Protein AF-A0A2T0Q112-F1 (afdb_monomer)

Foldseek 3Di:
DDDDDDDDDDDDDDDDDDDDQDDDDPPDDPLSRLLSVLVVQQQDQDPVRRDRVLRVLLVVPPDPDDDDDDDDDDDDDDDDPSSVVSVVVSVVLSVLQSDAQDVVLLVLCVVVVNNVLLVVVVVVSPSLLRSLSVLLVLLLPVVQEWDDPVVSNVLSVCLSCQCSDPDVQSNLQSSQLSVVSSCCSPVLFAAPPFHKYAQFAQPDWTGRDPPDTDGLPPQGTFGMWHQTNVRAIETEHEHQDLLRLLVVVLVDVVNLVGQLVRCVVPVVRYAYAYEHQAQFLVCSQQDASDPVDNPRGNLVSCLVSQHWYHHNPDTATSLLSVLLNVLVVVVVVPDPDPPVDPSVVCCVQPRGVVSSCVPSVSVD

Sequence (364 aa):
MAAMDGPPGGDRPRRPESPPARPAPEGATPFERAMAELRAAAEQRDPHTGLTRLEQLERDLPESSDEIDSAAEGEDRPPGPGEEVAERRLDEWIRSAADPPPATALARAADLGLSERVARILDRGDPLLARAFADLDTVMHSGRIAGTPRRHDDIYREHLRKLTGADPNNALGAAAELRHAATLLGSGELAPNSRMAISATAREKLDLGHGIEVRAYPVAEADVIYAGNDGRIHLYEIKNTAQALANKIRKSTDQLRRMVQWRDADPDGRRVAVHIGTDQGWTGLLSLMKREDDRSYIVNELIEREIPLLLGSHQLDPERLERLKEAAVDLLSSRDDQSRNLRDWFSANLPDLDAARERLRPWS

pLDDT: mean 79.81, std 18.4, range [36.91, 98.62]

Nearest PDB structures (foldseek):
  6wxx-assembly2_C  TM=5.634E-01  e=6.408E-03  Treponema succinifaciens DSM 2489
  6xl1-assembly1_B  TM=4.853E-01  e=1.199E-02  Treponema succinifaciens DSM 2489

Radius of gyration: 24.97 Å; Cα contacts (8 Å, |Δi|>4): 496; chains: 1; bounding box: 58×73×75 Å

Organism: NCBI:txid1144618

Structure (mmCIF, N/CA/C/O backbone):
data_AF-A0A2T0Q112-F1
#
_entry.id   AF-A0A2T0Q112-F1
#
loop_
_atom_site.group_PDB
_atom_site.id
_atom_site.type_symbol
_atom_site.label_atom_id
_atom_site.label_alt_id
_atom_site.label_comp_id
_atom_site.label_asym_id
_atom_site.label_entity_id
_atom_site.label_seq_id
_atom_site.pdbx_PDB_ins_code
_atom_site.Cartn_x
_atom_site.Cartn_y
_atom_site.Cartn_z
_atom_site.occupancy
_atom_site.B_iso_or_equiv
_atom_site.auth_seq_id
_atom_site.auth_comp_id
_atom_site.auth_asym_id
_atom_site.auth_atom_id
_atom_site.pdbx_PDB_model_num
ATOM 1 N N . MET A 1 1 ? -30.517 -53.644 -51.997 1.00 48.66 1 MET A N 1
ATOM 2 C CA . MET A 1 1 ? -29.202 -54.214 -51.639 1.00 48.66 1 MET A CA 1
ATOM 3 C C . MET A 1 1 ? -28.127 -53.222 -52.045 1.00 48.66 1 MET A C 1
ATOM 5 O O . MET A 1 1 ? -27.917 -53.063 -53.236 1.00 48.66 1 MET A O 1
ATOM 9 N N . ALA A 1 2 ? -27.537 -52.530 -51.072 1.00 39.94 2 ALA A N 1
ATOM 10 C CA . ALA A 1 2 ? -26.191 -51.948 -51.097 1.00 39.94 2 ALA A CA 1
ATOM 11 C C . ALA A 1 2 ? -25.967 -51.339 -49.703 1.00 39.94 2 ALA A C 1
ATOM 13 O O . ALA A 1 2 ? -26.610 -50.354 -49.347 1.00 39.94 2 ALA A O 1
ATOM 14 N N . ALA A 1 3 ? -25.162 -52.018 -48.886 1.00 41.19 3 ALA A N 1
ATOM 15 C CA . ALA A 1 3 ? -24.713 -51.547 -47.582 1.00 41.19 3 ALA A CA 1
ATOM 16 C C . ALA A 1 3 ? -23.595 -50.515 -47.789 1.00 41.19 3 ALA A C 1
ATOM 18 O O . ALA A 1 3 ? -22.768 -50.696 -48.680 1.00 41.19 3 ALA A O 1
ATOM 19 N N . MET A 1 4 ? -23.588 -49.442 -46.996 1.00 47.31 4 MET A N 1
ATOM 20 C CA . MET A 1 4 ? -22.477 -48.492 -46.941 1.00 47.31 4 MET A CA 1
ATOM 21 C C . MET A 1 4 ? -21.724 -48.690 -45.628 1.00 47.31 4 MET A C 1
ATOM 23 O O . MET A 1 4 ? -22.307 -48.572 -44.549 1.00 47.31 4 MET A O 1
ATOM 27 N N . ASP A 1 5 ? -20.447 -49.030 -45.777 1.00 47.09 5 ASP A N 1
ATOM 28 C CA . ASP A 1 5 ? -19.457 -49.248 -44.729 1.00 47.09 5 ASP A CA 1
ATOM 29 C C . ASP A 1 5 ? -19.152 -47.962 -43.948 1.00 47.09 5 ASP A C 1
ATOM 31 O O . ASP A 1 5 ? -18.957 -46.887 -44.520 1.00 47.09 5 ASP A O 1
ATOM 35 N N . GLY A 1 6 ? -19.096 -48.089 -42.620 1.00 46.72 6 GLY A N 1
ATOM 36 C CA . GLY A 1 6 ? -18.616 -47.050 -41.710 1.00 46.72 6 GLY A CA 1
ATOM 37 C C . GLY A 1 6 ? -17.083 -47.054 -41.589 1.00 46.72 6 GLY A C 1
ATOM 38 O O . GLY A 1 6 ? -16.456 -48.097 -41.781 1.00 46.72 6 GLY A O 1
ATOM 39 N N . PRO A 1 7 ? -16.457 -45.910 -41.259 1.00 53.69 7 PRO A N 1
ATOM 40 C CA . PRO A 1 7 ? -15.006 -45.807 -41.152 1.00 53.69 7 PRO A CA 1
ATOM 41 C C . PRO A 1 7 ? -14.465 -46.506 -39.887 1.00 53.69 7 PRO A C 1
ATOM 43 O O . PRO A 1 7 ? -15.162 -46.565 -38.869 1.00 53.69 7 PRO A O 1
ATOM 46 N N . PRO A 1 8 ? -13.218 -47.016 -39.923 1.00 55.97 8 PRO A N 1
ATOM 47 C CA . PRO A 1 8 ? -12.623 -47.759 -38.818 1.00 55.97 8 PRO A CA 1
ATOM 48 C C . PRO A 1 8 ? -12.244 -46.836 -37.652 1.00 55.97 8 PRO A C 1
ATOM 50 O O . PRO A 1 8 ? -11.729 -45.733 -37.840 1.00 55.97 8 PRO A O 1
ATOM 53 N N . GLY A 1 9 ? -12.502 -47.314 -36.432 1.00 44.03 9 GLY A N 1
ATOM 54 C CA . GLY A 1 9 ? -12.137 -46.649 -35.186 1.00 44.03 9 GLY A CA 1
ATOM 55 C C . GLY A 1 9 ? -10.622 -46.576 -35.005 1.00 44.03 9 GLY A C 1
ATOM 56 O O . GLY A 1 9 ? -9.938 -47.595 -35.041 1.00 44.03 9 GLY A O 1
ATOM 57 N N . GLY A 1 10 ? -10.112 -45.360 -34.807 1.00 46.56 10 GLY A N 1
ATOM 58 C CA . GLY A 1 10 ? -8.723 -45.116 -34.437 1.00 46.56 10 GLY A CA 1
ATOM 59 C C . GLY A 1 10 ? -8.475 -45.423 -32.960 1.00 46.56 10 GLY A C 1
ATOM 60 O O . GLY A 1 10 ? -9.196 -44.932 -32.086 1.00 46.56 10 GLY A O 1
ATOM 61 N N . ASP A 1 11 ? -7.438 -46.217 -32.702 1.00 48.97 11 ASP A N 1
ATOM 62 C CA . ASP A 1 11 ? -6.886 -46.480 -31.376 1.00 48.97 11 ASP A CA 1
ATOM 63 C C . ASP A 1 11 ? -6.489 -45.168 -30.683 1.00 48.97 11 ASP A C 1
ATOM 65 O O . ASP A 1 11 ? -5.667 -44.394 -31.179 1.00 48.97 11 ASP A O 1
ATOM 69 N N . ARG A 1 12 ? -7.068 -44.914 -29.504 1.00 47.72 12 ARG A N 1
ATOM 70 C CA . ARG A 1 12 ? -6.605 -43.843 -28.614 1.00 47.72 12 ARG A CA 1
ATOM 71 C C . ARG A 1 12 ? -5.327 -44.308 -27.904 1.00 47.72 12 ARG A C 1
ATOM 73 O O . ARG A 1 12 ? -5.349 -45.383 -27.302 1.00 47.72 12 ARG A O 1
ATOM 80 N N . PRO A 1 13 ? -4.242 -43.513 -27.895 1.00 50.00 13 PRO A N 1
ATOM 81 C CA . PRO A 1 13 ? -3.044 -43.850 -27.136 1.00 50.00 13 PRO A CA 1
ATOM 82 C C . PRO A 1 13 ? -3.365 -43.931 -25.637 1.00 50.00 13 PRO A C 1
ATOM 84 O O . PRO A 1 13 ? -4.024 -43.051 -25.074 1.00 50.00 13 PRO A O 1
ATOM 87 N N . ARG A 1 14 ? -2.913 -45.013 -24.990 1.00 48.12 14 ARG A N 1
ATOM 88 C CA . ARG A 1 14 ? -3.004 -45.193 -23.534 1.00 48.12 14 ARG A CA 1
ATOM 89 C C . ARG A 1 14 ? -2.181 -44.100 -22.846 1.00 48.12 14 ARG A C 1
ATOM 91 O O . ARG A 1 14 ? -1.019 -43.906 -23.191 1.00 48.12 14 ARG A O 1
ATOM 98 N N . ARG A 1 15 ? -2.784 -43.392 -21.882 1.00 44.19 15 ARG A N 1
ATOM 99 C CA . ARG A 1 15 ? -2.061 -42.456 -21.006 1.00 44.19 15 ARG A CA 1
ATOM 100 C C . ARG A 1 15 ? -0.959 -43.219 -20.253 1.00 44.19 15 ARG A C 1
ATOM 102 O O . ARG A 1 15 ? -1.265 -44.292 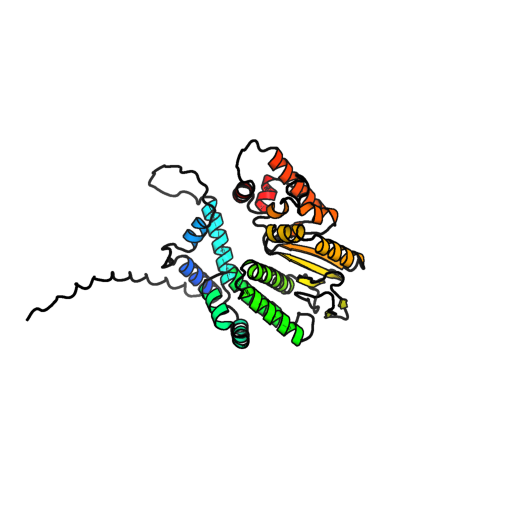-19.733 1.00 44.19 15 ARG A O 1
ATOM 109 N N . PRO A 1 16 ? 0.274 -42.693 -20.172 1.00 47.12 16 PRO A N 1
ATOM 110 C CA . PRO A 1 16 ? 1.288 -43.249 -19.285 1.00 47.12 16 PRO A CA 1
ATOM 111 C C . PRO A 1 16 ? 0.818 -43.119 -17.830 1.00 47.12 16 PRO A C 1
ATOM 113 O O . PRO A 1 16 ? 0.311 -42.072 -17.425 1.00 47.12 16 PRO A O 1
ATOM 116 N N . GLU A 1 17 ? 0.939 -44.204 -17.068 1.00 40.72 17 GLU A N 1
ATOM 117 C CA . GLU A 1 17 ? 0.690 -44.207 -15.627 1.00 40.72 17 GLU A CA 1
ATOM 118 C C . GLU A 1 17 ? 1.791 -43.396 -14.933 1.00 40.72 17 GLU A C 1
ATOM 120 O O . GLU A 1 17 ? 2.980 -43.632 -15.157 1.00 40.72 17 GLU A O 1
ATOM 125 N N . SER A 1 18 ? 1.401 -42.411 -14.121 1.00 45.62 18 SER A N 1
ATOM 126 C CA . SER A 1 18 ? 2.350 -41.613 -13.344 1.00 45.62 18 SER A CA 1
ATOM 127 C C . SER A 1 18 ? 3.071 -42.493 -12.314 1.00 45.62 18 SER A C 1
ATOM 129 O O . SER A 1 18 ? 2.419 -43.318 -11.666 1.00 45.62 18 SER A O 1
ATOM 131 N N . PRO A 1 19 ? 4.389 -42.323 -12.114 1.00 46.62 19 PRO A N 1
ATOM 132 C CA . PRO A 1 19 ? 5.116 -43.047 -11.080 1.00 46.62 19 PRO A CA 1
ATOM 133 C C . PRO A 1 19 ? 4.581 -42.689 -9.679 1.00 46.62 19 PRO A C 1
ATOM 135 O O . PRO A 1 19 ? 4.186 -41.543 -9.446 1.00 46.62 19 PRO A O 1
ATOM 138 N N . PRO A 1 20 ? 4.558 -43.645 -8.732 1.00 48.91 20 PRO A N 1
ATOM 139 C CA . PRO A 1 20 ? 4.089 -43.393 -7.375 1.00 48.91 20 PRO A CA 1
ATOM 140 C C . PRO A 1 20 ? 5.007 -42.392 -6.662 1.00 48.91 20 PRO A C 1
ATOM 142 O O . PRO A 1 20 ? 6.233 -42.511 -6.712 1.00 48.91 20 PRO A O 1
ATOM 145 N N . ALA A 1 21 ? 4.402 -41.417 -5.979 1.00 54.34 21 ALA A N 1
ATOM 146 C CA . ALA A 1 21 ? 5.124 -40.450 -5.160 1.00 54.34 21 ALA A CA 1
ATOM 147 C C . ALA A 1 21 ? 5.953 -41.169 -4.082 1.00 54.34 21 ALA A C 1
ATOM 149 O O . ALA A 1 21 ? 5.487 -42.129 -3.460 1.00 54.34 21 ALA A O 1
ATOM 150 N N . ARG A 1 22 ? 7.191 -40.709 -3.855 1.00 61.41 22 ARG A N 1
ATOM 151 C CA . ARG A 1 22 ? 8.031 -41.240 -2.775 1.00 61.41 22 ARG A CA 1
ATOM 152 C C . ARG A 1 22 ? 7.378 -40.919 -1.422 1.00 61.41 22 ARG A C 1
ATOM 154 O O . ARG A 1 22 ? 6.997 -39.769 -1.209 1.00 61.41 22 ARG A O 1
ATOM 161 N N . PRO A 1 23 ? 7.254 -41.892 -0.504 1.00 56.31 23 PRO A N 1
ATOM 162 C CA . PRO A 1 23 ? 6.716 -41.625 0.822 1.00 56.31 23 PRO A CA 1
ATOM 163 C C . PRO A 1 23 ? 7.653 -40.690 1.597 1.00 56.31 23 PRO A C 1
ATOM 165 O O . PRO A 1 23 ? 8.876 -40.833 1.540 1.00 56.31 23 PRO A O 1
ATOM 168 N N . ALA A 1 24 ? 7.066 -39.734 2.319 1.00 56.78 24 ALA A N 1
ATOM 169 C CA . ALA A 1 24 ? 7.801 -38.845 3.213 1.00 56.78 24 ALA A CA 1
ATOM 170 C C . ALA A 1 24 ? 8.510 -39.647 4.328 1.00 56.78 24 ALA A C 1
ATOM 172 O O . ALA A 1 24 ? 7.999 -40.694 4.741 1.00 56.78 24 ALA A O 1
ATOM 173 N N . PRO A 1 25 ? 9.664 -39.175 4.837 1.00 63.06 25 PRO A N 1
ATOM 174 C CA . PRO A 1 25 ? 10.387 -39.855 5.908 1.00 63.06 25 PRO A CA 1
ATOM 175 C C . PRO A 1 25 ? 9.532 -39.974 7.181 1.00 63.06 25 PRO A C 1
ATOM 177 O O . PRO A 1 25 ? 8.839 -39.032 7.579 1.00 63.06 25 PRO A O 1
ATOM 180 N N . GLU A 1 26 ? 9.585 -41.140 7.833 1.00 54.53 26 GLU A N 1
ATOM 181 C CA . GLU A 1 26 ? 8.910 -41.371 9.114 1.00 54.53 26 GLU A CA 1
ATOM 182 C C . GLU A 1 26 ? 9.418 -40.372 10.168 1.00 54.53 26 GLU A C 1
ATOM 184 O O . GLU A 1 26 ? 10.616 -40.280 10.424 1.00 54.53 26 GLU A O 1
ATOM 189 N N . GLY A 1 27 ? 8.498 -39.609 10.770 1.00 71.94 27 GLY A N 1
ATOM 190 C CA . GLY A 1 27 ? 8.806 -38.567 11.760 1.00 71.94 27 GLY A CA 1
ATOM 191 C C . GLY A 1 27 ? 8.614 -37.123 11.281 1.00 71.94 27 GLY A C 1
ATOM 192 O O . GLY A 1 27 ? 8.702 -36.216 12.104 1.00 71.94 27 GLY A O 1
ATOM 193 N N . ALA A 1 28 ? 8.288 -36.897 10.004 1.00 61.56 28 ALA A N 1
ATOM 194 C CA . ALA A 1 28 ? 8.015 -35.558 9.480 1.00 61.56 28 ALA A CA 1
ATOM 195 C C . ALA A 1 28 ? 6.782 -34.895 10.136 1.00 61.56 28 ALA A C 1
ATOM 197 O O . ALA A 1 28 ? 5.672 -35.457 10.192 1.00 61.56 28 ALA A O 1
ATOM 198 N N . THR A 1 29 ? 6.962 -33.654 10.586 1.00 66.38 29 THR A N 1
ATOM 199 C CA . THR A 1 29 ? 5.883 -32.770 11.044 1.00 66.38 29 THR A CA 1
ATOM 200 C C . THR A 1 29 ? 4.827 -32.581 9.941 1.00 66.38 29 THR A C 1
ATOM 202 O O . THR A 1 29 ? 5.114 -32.781 8.758 1.00 66.38 29 THR A O 1
ATOM 205 N N . PRO A 1 30 ? 3.577 -32.203 10.282 1.00 53.41 30 PRO A N 1
ATOM 206 C CA . PRO A 1 30 ? 2.557 -31.899 9.274 1.00 53.41 30 PRO A CA 1
ATOM 207 C C . PRO A 1 30 ? 3.017 -30.857 8.241 1.00 53.41 30 PRO A C 1
ATOM 209 O O . PRO A 1 30 ? 2.714 -30.996 7.061 1.00 53.41 30 PRO A O 1
ATOM 212 N N . PHE A 1 31 ? 3.809 -29.871 8.673 1.00 47.50 31 PHE A N 1
ATOM 213 C CA . PHE A 1 31 ? 4.408 -28.865 7.797 1.00 47.50 31 PHE A CA 1
ATOM 214 C C . PHE A 1 31 ? 5.447 -29.470 6.843 1.00 47.50 31 PHE A C 1
ATOM 216 O O . PHE A 1 31 ? 5.374 -29.248 5.642 1.00 47.50 31 PHE A O 1
ATOM 223 N N . GLU A 1 32 ? 6.375 -30.295 7.337 1.00 49.28 32 GLU A N 1
ATOM 224 C CA . GLU A 1 32 ? 7.378 -30.959 6.486 1.00 49.28 32 GLU A CA 1
ATOM 225 C C . GLU A 1 32 ? 6.741 -31.905 5.460 1.00 49.28 32 GLU A C 1
ATOM 227 O O . GLU A 1 32 ? 7.226 -32.005 4.334 1.00 49.28 32 GLU A O 1
ATOM 232 N N . ARG A 1 33 ? 5.623 -32.553 5.813 1.00 60.03 33 ARG A N 1
ATOM 233 C CA . ARG A 1 33 ? 4.832 -33.356 4.870 1.00 60.03 33 ARG A CA 1
ATOM 234 C C . ARG A 1 33 ? 4.171 -32.500 3.792 1.00 60.03 33 ARG A C 1
ATOM 236 O O . ARG A 1 33 ? 4.320 -32.822 2.620 1.00 60.03 33 ARG A O 1
ATOM 243 N N . ALA A 1 34 ? 3.537 -31.388 4.164 1.00 50.28 34 ALA A N 1
ATOM 244 C CA . ALA A 1 34 ? 2.950 -30.453 3.201 1.00 50.28 34 ALA A CA 1
ATOM 245 C C . ALA A 1 34 ? 4.011 -29.842 2.263 1.00 50.28 34 ALA A C 1
ATOM 247 O O . ALA A 1 34 ? 3.798 -29.747 1.058 1.00 50.28 34 ALA A O 1
ATOM 248 N N . MET A 1 35 ? 5.190 -29.499 2.792 1.00 50.59 35 MET A N 1
ATOM 249 C CA . MET A 1 35 ? 6.327 -29.011 2.002 1.00 50.59 35 MET A CA 1
ATOM 250 C C . MET A 1 35 ? 6.851 -30.073 1.027 1.00 50.59 35 MET A C 1
ATOM 252 O O . MET A 1 35 ? 7.155 -29.758 -0.122 1.00 50.59 35 MET A O 1
ATOM 256 N N . ALA A 1 36 ? 6.954 -31.333 1.462 1.00 60.25 36 ALA A N 1
ATOM 257 C CA . ALA A 1 36 ? 7.372 -32.440 0.604 1.00 60.25 36 ALA A CA 1
ATOM 258 C C . ALA A 1 36 ? 6.339 -32.739 -0.497 1.00 60.25 36 ALA A C 1
ATOM 260 O O . ALA A 1 36 ? 6.720 -32.977 -1.641 1.00 60.25 36 ALA A O 1
ATOM 261 N N . GLU A 1 37 ? 5.045 -32.670 -0.179 1.00 62.19 37 GLU A N 1
ATOM 262 C CA . GLU A 1 37 ? 3.955 -32.825 -1.149 1.00 62.19 37 GLU A CA 1
ATOM 263 C C . GLU A 1 37 ? 3.926 -31.678 -2.168 1.00 62.19 37 GLU A C 1
ATOM 265 O O . GLU A 1 37 ? 3.777 -31.933 -3.360 1.00 62.19 37 GLU A O 1
ATOM 270 N N . LEU A 1 38 ? 4.146 -30.430 -1.738 1.00 51.38 38 LEU A N 1
ATOM 271 C CA . LEU A 1 38 ? 4.247 -29.276 -2.637 1.00 51.38 38 LEU A CA 1
ATOM 272 C C . LEU A 1 38 ? 5.478 -29.342 -3.545 1.00 51.38 38 LEU A C 1
ATOM 274 O O . LEU A 1 38 ? 5.375 -28.995 -4.719 1.00 51.38 38 LEU A O 1
ATOM 278 N N . ARG A 1 39 ? 6.623 -29.825 -3.045 1.00 66.62 39 ARG A N 1
ATOM 279 C CA . ARG A 1 39 ? 7.810 -30.085 -3.882 1.00 66.62 39 ARG A CA 1
ATOM 280 C C . ARG A 1 39 ? 7.543 -31.185 -4.902 1.00 66.62 39 ARG A C 1
ATOM 282 O O . ARG A 1 39 ? 7.796 -30.987 -6.083 1.00 66.62 39 ARG A O 1
ATOM 289 N N . ALA A 1 40 ? 6.934 -32.289 -4.477 1.00 66.62 40 ALA A N 1
ATOM 290 C CA . ALA A 1 40 ? 6.536 -33.356 -5.389 1.00 66.62 40 ALA A CA 1
ATOM 291 C C . ALA A 1 40 ? 5.514 -32.873 -6.437 1.00 66.62 40 ALA A C 1
ATOM 293 O O . ALA A 1 40 ? 5.574 -33.291 -7.589 1.00 66.62 40 ALA A O 1
ATOM 294 N N . ALA A 1 41 ? 4.593 -31.977 -6.068 1.00 59.66 41 ALA A N 1
ATOM 295 C CA . ALA A 1 41 ? 3.655 -31.352 -6.999 1.00 59.66 41 ALA A CA 1
ATOM 296 C C . ALA A 1 41 ? 4.348 -30.372 -7.961 1.00 59.66 41 ALA A C 1
ATOM 298 O O . ALA A 1 41 ? 3.987 -30.319 -9.132 1.00 59.66 41 ALA A O 1
ATOM 299 N N . ALA A 1 42 ? 5.368 -29.640 -7.506 1.00 62.19 42 ALA A N 1
ATOM 300 C CA . ALA A 1 42 ? 6.184 -28.785 -8.365 1.00 62.19 42 ALA A CA 1
ATOM 301 C C . ALA A 1 42 ? 7.010 -29.592 -9.385 1.00 62.19 42 ALA A C 1
ATOM 303 O O . ALA A 1 42 ? 7.250 -29.117 -10.494 1.00 62.19 42 ALA A O 1
ATOM 304 N N . GLU A 1 43 ? 7.396 -30.821 -9.036 1.00 68.94 43 GLU A N 1
ATOM 305 C CA . GLU A 1 43 ? 8.069 -31.779 -9.923 1.00 68.94 43 GLU A CA 1
ATOM 306 C C . GLU A 1 43 ? 7.102 -32.522 -10.865 1.00 68.94 43 GLU A C 1
ATOM 308 O O . GLU A 1 43 ? 7.533 -33.097 -11.870 1.00 68.94 43 GLU A O 1
ATOM 313 N N . GLN A 1 44 ? 5.791 -32.516 -10.590 1.00 71.00 44 GLN A N 1
ATOM 314 C CA . GLN A 1 44 ? 4.806 -33.092 -11.505 1.00 71.00 44 GLN A CA 1
ATOM 315 C C . GLN A 1 44 ? 4.702 -32.244 -12.774 1.00 71.00 44 GLN A C 1
ATOM 317 O O . GLN A 1 44 ? 4.488 -31.033 -12.736 1.00 71.00 44 GLN A O 1
ATOM 322 N N . ARG A 1 45 ? 4.829 -32.908 -13.926 1.00 66.62 45 ARG A N 1
ATOM 323 C CA . ARG A 1 45 ? 4.655 -32.271 -15.233 1.00 66.62 45 ARG A CA 1
ATOM 324 C C . ARG A 1 45 ? 3.187 -31.936 -15.447 1.00 66.62 45 ARG A C 1
ATOM 326 O O . ARG A 1 45 ? 2.326 -32.816 -15.398 1.00 66.62 45 ARG A O 1
ATOM 333 N N . ASP A 1 46 ? 2.917 -30.668 -15.723 1.00 71.06 46 ASP A N 1
ATOM 334 C CA . ASP A 1 46 ? 1.584 -30.195 -16.060 1.00 71.06 46 ASP A CA 1
ATOM 335 C C . ASP A 1 46 ? 1.082 -30.914 -17.333 1.00 71.06 46 ASP A C 1
ATOM 337 O O . ASP A 1 46 ? 1.803 -30.991 -18.332 1.00 71.06 46 ASP A O 1
ATOM 341 N N . PRO A 1 47 ? -0.144 -31.464 -17.338 1.00 52.56 47 PRO A N 1
ATOM 342 C CA . PRO A 1 47 ? -0.634 -32.298 -18.436 1.00 52.56 47 PRO A CA 1
ATOM 343 C C . PRO A 1 47 ? -0.951 -31.513 -19.718 1.00 52.56 47 PRO A C 1
ATOM 345 O O . PRO A 1 47 ? -1.189 -32.129 -20.758 1.00 52.56 47 PRO A O 1
ATOM 348 N N . HIS A 1 48 ? -0.995 -30.181 -19.655 1.00 51.88 48 HIS A N 1
ATOM 349 C CA . HIS A 1 48 ? -1.278 -29.304 -20.788 1.00 51.88 48 HIS A CA 1
ATOM 350 C C . HIS A 1 48 ? -0.005 -28.725 -21.409 1.00 51.88 48 HIS A C 1
ATOM 352 O O . HIS A 1 48 ? 0.055 -28.566 -22.626 1.00 51.88 48 HIS A O 1
ATOM 358 N N . THR A 1 49 ? 1.007 -28.430 -20.595 1.00 64.44 49 THR A N 1
ATOM 359 C CA . THR A 1 49 ? 2.275 -27.838 -21.045 1.00 64.44 49 THR A CA 1
ATOM 360 C C . THR A 1 49 ? 3.408 -28.858 -21.145 1.00 64.44 49 THR A C 1
ATOM 362 O O . THR A 1 49 ? 4.367 -28.625 -21.873 1.00 64.44 49 THR A O 1
ATOM 365 N N . GLY A 1 50 ? 3.301 -29.992 -20.447 1.00 77.19 50 GLY A N 1
ATOM 366 C CA . GLY A 1 50 ? 4.340 -31.019 -20.351 1.00 77.19 50 GLY A CA 1
ATOM 367 C C . GLY A 1 50 ? 5.539 -30.622 -19.484 1.00 77.19 50 GLY A C 1
ATOM 368 O O . GLY A 1 50 ? 6.487 -31.404 -19.395 1.00 77.19 50 GLY A O 1
ATOM 369 N N . LEU A 1 51 ? 5.500 -29.440 -18.865 1.00 65.44 51 LEU A N 1
ATOM 370 C CA . LEU A 1 51 ? 6.587 -28.856 -18.084 1.00 65.44 51 LEU A CA 1
ATOM 371 C C . LEU A 1 51 ? 6.328 -29.003 -16.581 1.00 65.44 51 LEU A C 1
ATOM 373 O O . LEU A 1 51 ? 5.178 -28.932 -16.139 1.00 65.44 51 LEU A O 1
ATOM 377 N N . THR A 1 52 ? 7.388 -29.197 -15.801 1.00 72.75 52 THR A N 1
ATOM 378 C CA . THR A 1 52 ? 7.353 -29.064 -14.337 1.00 72.75 52 THR A CA 1
ATOM 379 C C . THR A 1 52 ? 7.151 -27.602 -13.946 1.00 72.75 52 THR A C 1
ATOM 381 O O . THR A 1 52 ? 7.300 -26.689 -14.763 1.00 72.75 52 THR A O 1
ATOM 384 N N . ARG A 1 53 ? 6.812 -27.338 -12.682 1.00 70.62 53 ARG A N 1
ATOM 385 C CA . ARG A 1 53 ? 6.625 -25.960 -12.216 1.00 70.62 53 ARG A CA 1
ATOM 386 C C . ARG A 1 53 ? 7.927 -25.159 -12.251 1.00 70.62 53 ARG A C 1
ATOM 388 O O . ARG A 1 53 ? 7.876 -23.967 -12.534 1.00 70.62 53 ARG A O 1
ATOM 395 N N . LEU A 1 54 ? 9.064 -25.810 -12.001 1.00 65.88 54 LEU A N 1
ATOM 396 C CA . LEU A 1 54 ? 10.387 -25.195 -12.121 1.00 65.88 54 LEU A CA 1
ATOM 397 C C . LEU A 1 54 ? 10.669 -24.805 -13.583 1.00 65.88 54 LEU A C 1
ATOM 399 O O . LEU A 1 54 ? 10.950 -23.644 -13.853 1.00 65.88 54 LEU A O 1
ATOM 403 N N . GLU A 1 55 ? 10.440 -25.727 -14.526 1.00 66.06 55 GLU A N 1
ATOM 404 C CA . GLU A 1 55 ? 10.599 -25.483 -15.971 1.00 66.06 55 GLU A CA 1
ATOM 405 C C . GLU A 1 55 ? 9.642 -24.379 -16.480 1.00 66.06 55 GLU A C 1
ATOM 407 O O . GLU A 1 55 ? 9.993 -23.585 -17.351 1.00 66.06 55 GLU A O 1
ATOM 412 N N . GLN A 1 56 ? 8.417 -24.289 -15.943 1.00 68.31 56 GLN A N 1
ATOM 413 C CA . GLN A 1 56 ? 7.490 -23.192 -16.258 1.00 68.31 56 GLN A CA 1
ATOM 414 C C . GLN A 1 56 ? 7.995 -21.846 -15.738 1.00 68.31 56 GLN A C 1
ATOM 416 O O . GLN A 1 56 ? 7.928 -20.859 -16.461 1.00 68.31 56 GLN A O 1
ATOM 421 N N . LEU A 1 57 ? 8.503 -21.799 -14.503 1.00 61.34 57 LEU A N 1
ATOM 422 C CA . LEU A 1 57 ? 9.048 -20.576 -13.913 1.00 61.34 57 LEU A CA 1
ATOM 423 C C . LEU A 1 57 ? 10.312 -20.108 -14.637 1.00 61.34 57 LEU A C 1
ATOM 425 O O . LEU A 1 57 ? 10.492 -18.902 -14.785 1.00 61.34 57 LEU A O 1
ATOM 429 N N . GLU A 1 58 ? 11.146 -21.037 -15.103 1.00 65.81 58 GLU A N 1
ATOM 430 C CA . GLU A 1 58 ? 12.292 -20.753 -15.971 1.00 65.81 58 GLU A CA 1
ATOM 431 C C . GLU A 1 58 ? 11.856 -20.208 -17.329 1.00 65.81 58 GLU A C 1
ATOM 433 O O . GLU A 1 58 ? 12.447 -19.259 -17.830 1.00 65.81 58 GLU A O 1
ATOM 438 N N . ARG A 1 59 ? 10.787 -20.756 -17.912 1.00 67.44 59 ARG A N 1
ATOM 439 C CA . ARG A 1 59 ? 10.238 -20.291 -19.191 1.00 67.44 59 ARG A CA 1
ATOM 440 C C . ARG A 1 59 ? 9.500 -18.951 -19.088 1.00 67.44 59 ARG A C 1
ATOM 442 O O . ARG A 1 59 ? 9.446 -18.203 -20.059 1.00 67.44 59 ARG A O 1
ATOM 449 N N . ASP A 1 60 ? 8.936 -18.650 -17.923 1.00 53.00 60 ASP A N 1
ATOM 450 C CA . ASP A 1 60 ? 8.330 -17.356 -17.605 1.00 53.00 60 ASP A CA 1
ATOM 451 C C . ASP A 1 60 ? 9.391 -16.289 -17.259 1.00 53.00 60 ASP A C 1
ATOM 453 O O . ASP A 1 60 ? 9.057 -15.107 -17.103 1.00 53.00 60 ASP A O 1
ATOM 457 N N . LEU A 1 61 ? 10.677 -16.663 -17.154 1.00 50.78 61 LEU A N 1
ATOM 458 C CA . LEU A 1 61 ? 11.760 -15.685 -17.220 1.00 50.78 61 LEU A CA 1
ATOM 459 C C . LEU A 1 61 ? 11.773 -15.094 -18.636 1.00 50.78 61 LEU A C 1
ATOM 461 O O . LEU A 1 61 ? 11.651 -15.837 -19.608 1.00 50.78 61 LEU A O 1
ATOM 465 N N . PRO A 1 62 ? 11.906 -13.765 -18.791 1.00 42.28 62 PRO A N 1
ATOM 466 C CA . PRO A 1 62 ? 12.041 -13.180 -20.116 1.00 42.28 62 PRO A CA 1
ATOM 467 C C . PRO A 1 62 ? 13.251 -13.817 -20.809 1.00 42.28 62 PRO A C 1
ATOM 469 O O . PRO A 1 62 ? 14.370 -13.683 -20.315 1.00 42.28 62 PRO A O 1
ATOM 472 N N . GLU A 1 63 ? 13.011 -14.533 -21.916 1.00 44.12 63 GLU A N 1
ATOM 473 C CA . GLU A 1 63 ? 14.062 -15.153 -22.723 1.00 44.12 63 GLU A CA 1
ATOM 474 C C . GLU A 1 63 ? 15.108 -14.083 -23.057 1.00 44.12 63 GLU A C 1
ATOM 476 O O . GLU A 1 63 ? 14.826 -13.110 -23.762 1.00 44.12 63 GLU A O 1
ATOM 481 N N . SER A 1 64 ? 16.325 -14.240 -22.532 1.00 45.19 64 SER A N 1
ATOM 482 C CA . SER A 1 64 ? 17.476 -13.533 -23.069 1.00 45.19 64 SER A CA 1
ATOM 483 C C . SER A 1 64 ? 17.686 -14.071 -24.480 1.00 45.19 64 SER A C 1
ATOM 485 O O . SER A 1 64 ? 18.229 -15.161 -24.656 1.00 45.19 64 SER A O 1
ATOM 487 N N . SER A 1 65 ? 17.201 -13.350 -25.487 1.00 39.78 65 SER A N 1
ATOM 488 C CA . SER A 1 65 ? 17.532 -13.653 -26.870 1.00 39.78 65 SER A CA 1
ATOM 489 C C . SER A 1 65 ? 19.024 -13.400 -27.060 1.00 39.78 65 SER A C 1
ATOM 491 O O . SER A 1 65 ? 19.436 -12.248 -27.152 1.00 39.78 65 SER A O 1
ATOM 493 N N . ASP A 1 66 ? 19.810 -14.468 -27.040 1.00 40.03 66 ASP A N 1
ATOM 494 C CA . ASP A 1 66 ? 20.832 -14.732 -28.046 1.00 40.03 66 ASP A CA 1
ATOM 495 C C . ASP A 1 66 ? 21.188 -16.222 -27.990 1.00 40.03 66 ASP A C 1
ATOM 497 O O . ASP A 1 66 ? 21.648 -16.754 -26.978 1.00 40.03 66 ASP A O 1
ATOM 501 N N . GLU A 1 67 ? 20.918 -16.898 -29.106 1.00 45.00 67 GLU A N 1
ATOM 502 C CA . GLU A 1 67 ? 21.366 -18.253 -29.395 1.00 45.00 67 GLU A CA 1
ATOM 503 C C . GLU A 1 67 ? 22.897 -18.311 -29.282 1.00 45.00 67 GLU A C 1
ATOM 505 O O . GLU A 1 67 ? 23.615 -17.743 -30.106 1.00 45.00 67 GLU A O 1
ATOM 510 N N . ILE A 1 68 ? 23.412 -19.035 -28.287 1.00 36.91 68 ILE A N 1
ATOM 511 C CA . ILE A 1 68 ? 24.761 -19.598 -28.363 1.00 36.91 68 ILE A CA 1
ATOM 512 C C . ILE A 1 68 ? 24.607 -21.096 -28.563 1.00 36.91 68 ILE A C 1
ATOM 514 O O . ILE A 1 68 ? 24.440 -21.881 -27.631 1.00 36.91 68 ILE A O 1
ATOM 518 N N . ASP A 1 69 ? 24.674 -21.450 -29.836 1.00 42.84 69 ASP A N 1
ATOM 519 C CA . ASP A 1 69 ? 24.868 -22.791 -30.348 1.00 42.84 69 ASP A CA 1
ATOM 520 C C . ASP A 1 69 ? 26.202 -23.334 -29.806 1.00 42.84 69 ASP A C 1
ATOM 522 O O . ASP A 1 69 ? 27.282 -22.845 -30.144 1.00 42.84 69 ASP A O 1
ATOM 526 N N . SER A 1 70 ? 26.153 -24.302 -28.892 1.00 39.12 70 SER A N 1
ATOM 527 C CA . SER A 1 70 ? 27.307 -25.156 -28.596 1.00 39.12 70 SER A CA 1
ATOM 528 C C . SER A 1 70 ? 26.866 -26.458 -27.933 1.00 39.12 70 SER A C 1
ATOM 530 O O . SER A 1 70 ? 26.567 -26.535 -26.744 1.00 39.12 70 SER A O 1
ATOM 532 N N . ALA A 1 71 ? 26.853 -27.504 -28.755 1.00 43.31 71 ALA A N 1
ATOM 533 C CA . ALA A 1 71 ? 26.823 -28.887 -28.326 1.00 43.31 71 ALA A CA 1
ATOM 534 C C . ALA A 1 71 ? 28.069 -29.203 -27.482 1.00 43.31 71 ALA A C 1
ATOM 536 O O . ALA A 1 71 ? 29.194 -29.098 -27.972 1.00 43.31 71 ALA A O 1
ATOM 537 N N . ALA A 1 72 ? 27.865 -29.626 -26.236 1.00 39.00 72 ALA A N 1
ATOM 538 C CA . ALA A 1 72 ? 28.842 -30.396 -25.476 1.00 39.00 72 ALA A CA 1
ATOM 539 C C . ALA A 1 72 ? 28.114 -31.229 -24.413 1.00 39.00 72 ALA A C 1
ATOM 541 O O . ALA A 1 72 ? 27.498 -30.699 -23.491 1.00 39.00 72 ALA A O 1
ATOM 542 N N . GLU A 1 73 ? 28.168 -32.545 -24.590 1.00 44.00 73 GLU A N 1
ATOM 543 C CA . GLU A 1 73 ? 27.807 -33.545 -23.592 1.00 44.00 73 GLU A CA 1
ATOM 544 C C . GLU A 1 73 ? 28.796 -33.488 -22.409 1.00 44.00 73 GLU A C 1
ATOM 546 O O . GLU A 1 73 ? 30.004 -33.412 -22.633 1.00 44.00 73 GLU A O 1
ATOM 551 N N . GLY A 1 74 ? 28.295 -33.605 -21.172 1.00 39.56 74 GLY A N 1
ATOM 552 C CA . GLY A 1 74 ? 29.078 -34.086 -20.023 1.00 39.56 74 GLY A CA 1
ATOM 553 C C . GLY A 1 74 ? 29.286 -33.124 -18.841 1.00 39.56 74 GLY A C 1
ATOM 554 O O . GLY A 1 74 ? 30.094 -32.210 -18.923 1.00 39.56 74 GLY A O 1
ATOM 555 N N . GLU A 1 75 ? 28.617 -33.470 -17.733 1.00 45.25 75 GLU A N 1
ATOM 556 C CA . GLU A 1 75 ? 29.015 -33.348 -16.310 1.00 45.25 75 GLU A CA 1
ATOM 557 C C . GLU A 1 75 ? 29.145 -31.963 -15.619 1.00 45.25 75 GLU A C 1
ATOM 559 O O . GLU A 1 75 ? 29.857 -31.067 -16.058 1.00 45.25 75 GLU A O 1
ATOM 564 N N . ASP A 1 76 ? 28.456 -31.855 -14.467 1.00 47.25 76 ASP A N 1
ATOM 565 C CA . ASP A 1 76 ? 28.623 -30.900 -13.351 1.00 47.25 76 ASP A CA 1
ATOM 566 C C . ASP A 1 76 ? 28.932 -29.438 -13.714 1.00 47.25 76 ASP A C 1
ATOM 568 O O . ASP A 1 76 ? 29.957 -28.859 -13.337 1.00 47.25 76 ASP A O 1
ATOM 572 N N . ARG A 1 77 ? 27.978 -28.782 -14.383 1.00 40.16 77 ARG A N 1
ATOM 573 C CA . ARG A 1 77 ? 27.957 -27.319 -14.449 1.00 40.16 77 ARG A CA 1
ATOM 574 C C . ARG A 1 77 ? 27.267 -26.781 -13.185 1.00 40.16 77 ARG A C 1
ATOM 576 O O . ARG A 1 77 ? 26.152 -27.216 -12.907 1.00 40.16 77 ARG A O 1
ATOM 583 N N . PRO A 1 78 ? 27.883 -25.862 -12.418 1.00 44.25 78 PRO A N 1
ATOM 584 C CA . PRO A 1 78 ? 27.185 -25.199 -11.321 1.00 44.25 78 PRO A CA 1
ATOM 585 C C . PRO A 1 78 ? 25.951 -24.465 -11.870 1.00 44.25 78 PRO A C 1
ATOM 587 O O . PRO A 1 78 ? 26.022 -23.969 -13.004 1.00 44.25 78 PRO A O 1
ATOM 590 N N . PRO A 1 79 ? 24.851 -24.400 -11.097 1.00 46.38 79 PRO A N 1
ATOM 591 C CA . PRO A 1 79 ? 23.614 -23.783 -11.546 1.00 46.38 79 PRO A CA 1
ATOM 592 C C . PRO A 1 79 ? 23.892 -22.370 -12.052 1.00 46.38 79 PRO A C 1
ATOM 594 O O . PRO A 1 79 ? 24.618 -21.587 -11.431 1.00 46.38 79 PRO A O 1
ATOM 597 N N . GLY A 1 80 ? 23.368 -22.054 -13.235 1.00 46.00 80 GLY A N 1
ATOM 598 C CA . GLY A 1 80 ? 23.473 -20.702 -13.769 1.00 46.00 80 GLY A CA 1
ATOM 599 C C . GLY A 1 80 ? 22.732 -19.713 -12.857 1.00 46.00 80 GLY A C 1
ATOM 600 O O . GLY A 1 80 ? 21.822 -20.113 -12.132 1.00 46.00 80 GLY A O 1
ATOM 601 N N . PRO A 1 81 ? 23.025 -18.402 -12.924 1.00 48.78 81 PRO A N 1
ATOM 602 C CA . PRO A 1 81 ? 22.309 -17.396 -12.133 1.00 48.78 81 PRO A CA 1
ATOM 603 C C . PRO A 1 81 ? 20.780 -17.402 -12.350 1.00 48.78 81 PRO A C 1
ATOM 605 O O . PRO A 1 81 ? 20.050 -16.890 -11.509 1.00 48.78 81 PRO A O 1
ATOM 608 N N . GLY A 1 82 ? 20.276 -17.995 -13.441 1.00 51.72 82 GLY A N 1
ATOM 609 C CA . GLY A 1 82 ? 18.841 -18.220 -13.658 1.00 51.72 82 GLY A CA 1
ATOM 610 C C . GLY A 1 82 ? 18.238 -19.346 -12.807 1.00 51.72 82 GLY A C 1
ATOM 611 O O . GLY A 1 82 ? 17.110 -19.206 -12.341 1.00 51.72 82 GLY A O 1
ATOM 612 N N . GLU A 1 83 ? 18.993 -20.412 -12.544 1.00 51.06 83 GLU A N 1
ATOM 613 C CA . GLU A 1 83 ? 18.538 -21.600 -11.808 1.00 51.06 83 GLU A CA 1
ATOM 614 C C . GLU A 1 83 ? 18.449 -21.302 -10.302 1.00 51.06 83 GLU A C 1
ATOM 616 O O . GLU A 1 83 ? 17.414 -21.541 -9.687 1.00 51.06 83 GLU A O 1
ATOM 621 N N . GLU A 1 84 ? 19.433 -20.598 -9.724 1.00 54.66 84 GLU A N 1
ATOM 622 C CA . GLU A 1 84 ? 19.359 -20.127 -8.326 1.00 54.66 84 GLU A CA 1
ATOM 623 C C . GLU A 1 84 ? 18.221 -19.116 -8.078 1.00 54.66 84 GLU A C 1
ATOM 625 O O . GLU A 1 84 ? 17.718 -18.973 -6.956 1.00 54.66 84 GLU A O 1
ATOM 630 N N . VAL A 1 85 ? 17.832 -18.352 -9.103 1.00 57.66 85 VAL A N 1
ATOM 631 C CA . VAL A 1 85 ? 16.698 -17.415 -9.036 1.00 57.66 85 VAL A CA 1
ATOM 632 C C . VAL A 1 85 ? 15.374 -18.170 -9.165 1.00 57.66 85 VAL A C 1
ATOM 634 O O . VAL A 1 85 ? 14.423 -17.852 -8.446 1.00 57.66 85 VAL A O 1
ATOM 637 N N . ALA A 1 86 ? 15.307 -19.185 -10.029 1.00 51.66 86 ALA A N 1
ATOM 638 C CA . ALA A 1 86 ? 14.147 -20.060 -10.168 1.00 51.66 86 ALA A CA 1
ATOM 639 C C . ALA A 1 86 ? 13.903 -20.893 -8.896 1.00 51.66 86 ALA A C 1
ATOM 641 O O . ALA A 1 86 ? 12.771 -20.940 -8.412 1.00 51.66 86 ALA A O 1
ATOM 642 N N . GLU A 1 87 ? 14.952 -21.451 -8.288 1.00 54.59 87 GLU A N 1
ATOM 643 C CA . GLU A 1 87 ? 14.873 -22.183 -7.019 1.00 54.59 87 GLU A CA 1
ATOM 644 C C . GLU A 1 87 ? 14.428 -21.285 -5.859 1.00 54.59 87 GLU A C 1
ATOM 646 O O . GLU A 1 87 ? 13.533 -21.655 -5.096 1.00 54.59 87 GLU A O 1
ATOM 651 N N . ARG A 1 88 ? 14.960 -20.057 -5.754 1.00 64.25 88 ARG A N 1
ATOM 652 C CA . ARG A 1 88 ? 14.493 -19.082 -4.750 1.00 64.25 88 ARG A CA 1
ATOM 653 C C . ARG A 1 88 ? 13.019 -18.722 -4.931 1.00 64.25 88 ARG A C 1
ATOM 655 O O . ARG A 1 88 ? 12.288 -18.664 -3.941 1.00 64.25 88 ARG A O 1
ATOM 662 N N . ARG A 1 89 ? 12.567 -18.525 -6.175 1.00 60.50 89 ARG A N 1
ATOM 663 C CA . ARG A 1 89 ? 11.148 -18.287 -6.501 1.00 60.50 89 ARG A CA 1
ATOM 664 C C . ARG A 1 89 ? 10.276 -19.485 -6.151 1.00 60.50 89 ARG A C 1
ATOM 666 O O . ARG A 1 89 ? 9.165 -19.295 -5.659 1.00 60.50 89 ARG A O 1
ATOM 673 N N . LEU A 1 90 ? 10.769 -20.701 -6.372 1.00 54.50 90 LEU A N 1
ATOM 674 C CA . LEU A 1 90 ? 10.073 -21.918 -5.984 1.00 54.50 90 LEU A CA 1
ATOM 675 C C . LEU A 1 90 ? 9.965 -22.026 -4.457 1.00 54.50 90 LEU A C 1
ATOM 677 O O . LEU A 1 90 ? 8.873 -22.240 -3.947 1.00 54.50 90 LEU A O 1
ATOM 681 N N . ASP A 1 91 ? 11.036 -21.806 -3.699 1.00 56.22 91 ASP A N 1
ATOM 682 C CA . ASP A 1 91 ? 10.983 -21.866 -2.232 1.00 56.22 91 ASP A CA 1
ATOM 683 C C . ASP A 1 91 ? 10.122 -20.748 -1.613 1.00 56.22 91 ASP A C 1
ATOM 685 O O . ASP A 1 91 ? 9.526 -20.933 -0.547 1.00 56.22 91 ASP A O 1
ATOM 689 N N . GLU A 1 92 ? 10.044 -19.576 -2.244 1.00 59.16 92 GLU A N 1
ATOM 690 C CA . GLU A 1 92 ? 9.113 -18.509 -1.860 1.00 59.16 92 GLU A CA 1
ATOM 691 C C . GLU A 1 92 ? 7.660 -18.884 -2.192 1.00 59.16 92 GLU A C 1
ATOM 693 O O . GLU A 1 92 ? 6.772 -18.729 -1.348 1.00 59.16 92 GLU A O 1
ATOM 698 N N . TRP A 1 93 ? 7.427 -19.475 -3.369 1.00 59.28 93 TRP A N 1
ATOM 699 C CA . TRP A 1 93 ? 6.135 -20.027 -3.774 1.00 59.28 93 TRP A CA 1
ATOM 700 C C . TRP A 1 93 ? 5.648 -21.096 -2.795 1.00 59.28 93 TRP A C 1
ATOM 702 O O . TRP A 1 93 ? 4.544 -20.970 -2.267 1.00 59.28 93 TRP A O 1
ATOM 712 N N . ILE A 1 94 ? 6.481 -22.093 -2.484 1.00 51.78 94 ILE A N 1
ATOM 713 C CA . ILE A 1 94 ? 6.130 -23.191 -1.579 1.00 51.78 94 ILE A CA 1
ATOM 714 C C . ILE A 1 94 ? 5.794 -22.632 -0.189 1.00 51.78 94 ILE A C 1
ATOM 716 O O . ILE A 1 94 ? 4.766 -22.986 0.386 1.00 51.78 94 ILE A O 1
ATOM 720 N N . ARG A 1 95 ? 6.599 -21.697 0.335 1.00 61.28 95 ARG A N 1
ATOM 721 C CA . ARG A 1 95 ? 6.310 -21.029 1.616 1.00 61.28 95 ARG A CA 1
ATOM 722 C C . ARG A 1 95 ? 5.014 -20.217 1.588 1.00 61.28 95 ARG A C 1
ATOM 724 O O . ARG A 1 95 ? 4.346 -20.112 2.612 1.00 61.28 95 ARG A O 1
ATOM 731 N N . SER A 1 96 ? 4.654 -19.640 0.443 1.00 51.84 96 SER A N 1
ATOM 732 C CA . SER A 1 96 ? 3.411 -18.876 0.276 1.00 51.84 96 SER A CA 1
ATOM 733 C C . SER A 1 96 ? 2.161 -19.755 0.119 1.00 51.84 96 SER A C 1
ATOM 735 O O . SER A 1 96 ? 1.077 -19.328 0.512 1.00 51.84 96 SER A O 1
ATOM 737 N N . ALA A 1 97 ? 2.321 -20.970 -0.419 1.00 51.28 97 ALA A N 1
ATOM 738 C CA . ALA A 1 97 ? 1.251 -21.892 -0.803 1.00 51.28 97 ALA A CA 1
ATOM 739 C C . ALA A 1 97 ? 0.936 -22.974 0.249 1.00 51.28 97 ALA A C 1
ATOM 741 O O . ALA A 1 97 ? -0.040 -23.705 0.096 1.00 51.28 97 ALA A O 1
ATOM 742 N N . ALA A 1 98 ? 1.747 -23.089 1.306 1.00 51.34 98 ALA A N 1
ATOM 743 C CA . ALA A 1 98 ? 1.651 -24.153 2.310 1.00 51.34 98 ALA A CA 1
ATOM 744 C C . ALA A 1 98 ? 0.390 -24.117 3.197 1.00 51.34 98 ALA A C 1
ATOM 746 O O . ALA A 1 98 ? 0.112 -25.107 3.873 1.00 51.34 98 ALA A O 1
ATOM 747 N N . ASP A 1 99 ? -0.394 -23.036 3.173 1.00 57.72 99 ASP A N 1
ATOM 748 C CA . ASP A 1 99 ? -1.634 -22.943 3.943 1.00 57.72 99 ASP A CA 1
ATOM 749 C C . ASP A 1 99 ? -2.855 -23.136 3.026 1.00 57.72 99 ASP A C 1
ATOM 751 O O . ASP A 1 99 ? -3.055 -22.344 2.098 1.00 57.72 99 ASP A O 1
ATOM 755 N N . PRO A 1 100 ? -3.709 -24.154 3.260 1.00 55.44 100 PRO A N 1
ATOM 756 C CA . PRO A 1 100 ? -4.963 -24.265 2.535 1.00 55.44 100 PRO A CA 1
ATOM 757 C C . PRO A 1 100 ? -5.831 -23.025 2.800 1.00 55.44 100 PRO A C 1
ATOM 759 O O . PRO A 1 100 ? -5.814 -22.475 3.906 1.00 55.44 100 PRO A O 1
ATOM 762 N N . PRO A 1 101 ? -6.634 -22.590 1.814 1.00 60.03 101 PRO A N 1
ATOM 763 C CA . PRO A 1 101 ? -7.553 -21.480 1.997 1.00 60.03 101 PRO A CA 1
ATOM 764 C C . PRO A 1 101 ? -8.493 -21.805 3.165 1.00 60.03 101 PRO A C 1
ATOM 766 O O . PRO A 1 101 ? -9.093 -22.886 3.198 1.00 60.03 101 PRO A O 1
ATOM 769 N N . PRO A 1 102 ? -8.630 -20.898 4.138 1.00 66.44 102 PRO A N 1
ATOM 770 C CA . PRO A 1 102 ? -9.365 -21.197 5.353 1.00 66.44 102 PRO A CA 1
ATOM 771 C C . PRO A 1 102 ? -10.845 -21.442 5.033 1.00 66.44 102 PRO A C 1
ATOM 773 O O . PRO A 1 102 ? -11.457 -20.751 4.213 1.00 66.44 102 PRO A O 1
ATOM 776 N N . ALA A 1 103 ? -11.435 -22.454 5.678 1.00 73.12 103 ALA A N 1
ATOM 777 C CA . ALA A 1 103 ? -12.807 -22.916 5.424 1.00 73.12 103 ALA A CA 1
ATOM 778 C 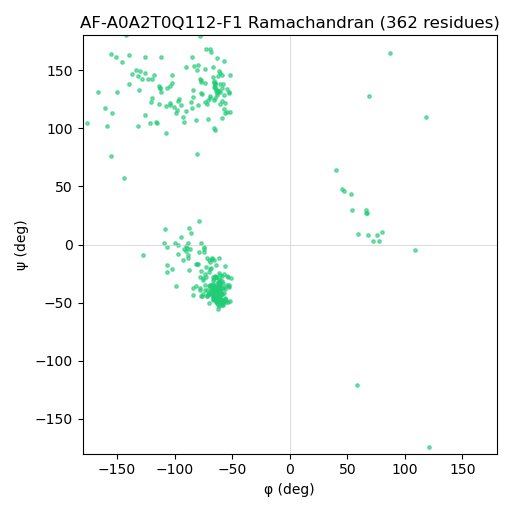C . ALA A 1 103 ? -13.861 -21.794 5.536 1.00 73.12 103 ALA A C 1
ATOM 780 O O . ALA A 1 103 ? -14.899 -21.818 4.873 1.00 73.12 103 ALA A O 1
ATOM 781 N N . THR A 1 104 ? -13.568 -20.779 6.341 1.00 72.31 104 THR A N 1
ATOM 782 C CA . THR A 1 104 ? -14.321 -19.533 6.514 1.00 72.31 104 THR A CA 1
ATOM 783 C C . THR A 1 104 ? -14.403 -18.695 5.236 1.00 72.31 104 THR A C 1
ATOM 785 O O . THR A 1 104 ? -15.490 -18.221 4.905 1.00 72.31 104 THR A O 1
ATOM 788 N N . ALA A 1 105 ? -13.311 -18.557 4.475 1.00 73.00 105 ALA A N 1
ATOM 789 C CA . ALA A 1 105 ? -13.309 -17.852 3.191 1.00 73.00 105 ALA A CA 1
ATOM 790 C C . ALA A 1 105 ? -14.199 -18.545 2.157 1.00 73.00 105 ALA A C 1
ATOM 792 O O . ALA A 1 105 ? -14.978 -17.887 1.465 1.00 73.00 105 ALA A O 1
ATOM 793 N N . LEU A 1 106 ? -14.159 -19.878 2.111 1.00 78.94 106 LEU A N 1
ATOM 794 C CA . LEU A 1 106 ? -15.024 -20.677 1.243 1.00 78.94 106 LEU A CA 1
ATOM 795 C C . LEU A 1 106 ? -16.503 -20.580 1.646 1.00 78.94 106 LEU A C 1
ATOM 797 O O . LEU A 1 106 ? -17.360 -20.405 0.777 1.00 78.94 106 LEU A O 1
ATOM 801 N N . ALA A 1 107 ? -16.806 -20.634 2.947 1.00 80.75 107 ALA A N 1
ATOM 802 C CA . ALA A 1 107 ? -18.169 -20.491 3.457 1.00 80.75 107 ALA A CA 1
ATOM 803 C C . ALA A 1 107 ? -18.755 -19.105 3.138 1.00 80.75 107 ALA A C 1
ATOM 805 O O . ALA A 1 107 ? -19.851 -18.997 2.594 1.00 80.75 107 ALA A O 1
ATOM 806 N N . ARG A 1 108 ? -17.997 -18.030 3.381 1.00 79.38 108 ARG A N 1
ATOM 807 C CA . ARG A 1 108 ? -18.429 -16.663 3.049 1.00 79.38 108 ARG A CA 1
ATOM 808 C C . ARG A 1 108 ? -18.533 -16.428 1.546 1.00 79.38 108 ARG A C 1
ATOM 810 O O . ARG A 1 108 ? -19.417 -15.700 1.099 1.00 79.38 108 ARG A O 1
ATOM 817 N N . ALA A 1 109 ? -17.664 -17.046 0.750 1.00 81.56 109 ALA A N 1
ATOM 818 C CA . ALA A 1 109 ? -17.809 -17.030 -0.697 1.00 81.56 109 ALA A CA 1
ATOM 819 C C . ALA A 1 109 ? -19.124 -17.695 -1.133 1.00 81.56 109 ALA A C 1
ATOM 821 O O . ALA A 1 109 ? -19.758 -17.196 -2.062 1.00 81.56 109 ALA A O 1
ATOM 822 N N . ALA A 1 110 ? -19.576 -18.750 -0.447 1.00 82.75 110 ALA A N 1
ATOM 823 C CA . ALA A 1 110 ? -20.864 -19.395 -0.719 1.00 82.75 110 ALA A CA 1
ATOM 824 C C . ALA A 1 110 ? -22.045 -18.460 -0.467 1.00 82.75 110 ALA A C 1
ATOM 826 O O . ALA A 1 110 ? -22.883 -18.299 -1.355 1.00 82.75 110 ALA A O 1
ATOM 827 N N . ASP A 1 111 ? -22.047 -17.754 0.666 1.00 84.06 111 ASP A N 1
ATOM 828 C CA . ASP A 1 111 ? -23.084 -16.765 1.001 1.00 84.06 111 ASP A CA 1
ATOM 829 C C . ASP A 1 111 ? -23.219 -15.654 -0.057 1.00 84.06 111 ASP A C 1
ATOM 831 O O . ASP A 1 111 ? -24.274 -15.036 -0.203 1.00 84.06 111 ASP A O 1
ATOM 835 N N . LEU A 1 112 ? -22.144 -15.381 -0.803 1.00 83.75 112 LEU A N 1
ATOM 836 C CA . LEU A 1 112 ? -22.089 -14.352 -1.842 1.00 83.75 112 LEU A CA 1
ATOM 837 C C . LEU A 1 112 ? -22.250 -14.899 -3.266 1.00 83.75 112 LEU A C 1
ATOM 839 O O . LEU A 1 112 ? -22.168 -14.120 -4.217 1.00 83.75 112 LEU A O 1
ATOM 843 N N . GLY A 1 113 ? -22.448 -16.210 -3.437 1.00 85.75 113 GLY A N 1
ATOM 844 C CA . GLY A 1 113 ? -22.497 -16.849 -4.757 1.00 85.75 113 GLY A CA 1
ATOM 845 C C . GLY A 1 113 ? -21.156 -16.811 -5.505 1.00 85.75 113 GLY A C 1
ATOM 846 O O . GLY A 1 113 ? -21.123 -16.785 -6.734 1.00 85.75 113 GLY A O 1
ATOM 847 N N . LEU A 1 114 ? -20.042 -16.761 -4.771 1.00 87.81 114 LEU A N 1
ATOM 848 C CA . LEU A 1 114 ? -18.675 -16.679 -5.290 1.00 87.81 114 LEU A CA 1
ATOM 849 C C . LEU A 1 114 ? -17.891 -17.996 -5.158 1.00 87.81 114 LEU A C 1
ATOM 851 O O . LEU A 1 114 ? -16.756 -18.046 -5.630 1.00 87.81 114 LEU A O 1
ATOM 855 N N . SER A 1 115 ? -18.458 -19.062 -4.574 1.00 86.25 115 SER A N 1
ATOM 856 C CA . SER A 1 115 ? -17.742 -20.329 -4.317 1.00 86.25 115 SER A CA 1
ATOM 857 C C . SER A 1 115 ? -17.047 -20.905 -5.545 1.00 86.25 115 SER A C 1
ATOM 859 O O . SER A 1 115 ? -15.862 -21.203 -5.476 1.00 86.25 115 SER A O 1
ATOM 861 N N . GLU A 1 116 ? -17.731 -20.998 -6.689 1.00 86.38 116 GLU A N 1
ATOM 862 C CA . GLU A 1 116 ? -17.127 -21.522 -7.925 1.00 86.38 116 GLU A CA 1
ATOM 863 C C . GLU A 1 116 ? -15.987 -20.640 -8.453 1.00 86.38 116 GLU A C 1
ATOM 865 O O . GLU A 1 116 ? -15.100 -21.107 -9.165 1.00 86.38 116 GLU A O 1
ATOM 870 N N . ARG A 1 117 ? -16.008 -19.335 -8.161 1.00 85.12 117 ARG A N 1
ATOM 871 C CA . ARG A 1 117 ? -14.925 -18.426 -8.559 1.00 85.12 117 ARG A CA 1
ATOM 872 C C . ARG A 1 117 ? -13.717 -18.599 -7.656 1.00 85.12 117 ARG A C 1
ATOM 874 O O . ARG A 1 117 ? -12.609 -18.674 -8.171 1.00 85.12 117 ARG A O 1
ATOM 881 N N . VAL A 1 118 ? -13.942 -18.692 -6.347 1.00 85.12 118 VAL A N 1
ATOM 882 C CA . VAL A 1 118 ? -12.878 -18.957 -5.374 1.00 85.12 118 VAL A CA 1
ATOM 883 C C . VAL A 1 118 ? -12.242 -20.317 -5.655 1.00 85.12 118 VAL A C 1
ATOM 885 O O . VAL A 1 118 ? -11.032 -20.370 -5.831 1.00 85.12 118 VAL A O 1
ATOM 888 N N . ALA A 1 119 ? -13.042 -21.375 -5.826 1.00 84.25 119 ALA A N 1
ATOM 889 C CA . ALA A 1 119 ? -12.554 -22.708 -6.181 1.00 84.25 119 ALA A CA 1
ATOM 890 C C . ALA A 1 119 ? -11.679 -22.674 -7.441 1.00 84.25 119 ALA A C 1
ATOM 892 O O . ALA A 1 119 ? -10.533 -23.089 -7.389 1.00 84.25 119 ALA A O 1
ATOM 893 N N . ARG A 1 120 ? -12.139 -22.038 -8.529 1.00 84.38 120 ARG A N 1
ATOM 894 C CA . ARG A 1 120 ? -11.331 -21.911 -9.755 1.00 84.38 120 ARG A CA 1
ATOM 895 C C . ARG A 1 120 ? -10.013 -21.162 -9.569 1.00 84.38 120 ARG A C 1
ATOM 897 O O . ARG A 1 120 ? -9.072 -21.438 -10.303 1.00 84.38 120 ARG A O 1
ATOM 904 N N . ILE A 1 121 ? -9.946 -20.174 -8.679 1.00 83.25 121 ILE A N 1
ATOM 905 C CA . ILE A 1 121 ? -8.694 -19.451 -8.407 1.00 83.25 121 ILE A CA 1
ATOM 906 C C . ILE A 1 121 ? -7.721 -20.350 -7.651 1.00 83.25 121 ILE A C 1
ATOM 908 O O . ILE A 1 121 ? -6.543 -20.393 -7.990 1.00 83.25 121 ILE A O 1
ATOM 912 N N . LEU A 1 122 ? -8.229 -21.094 -6.674 1.00 81.06 122 LEU A N 1
ATOM 913 C CA . LEU A 1 122 ? -7.440 -22.040 -5.896 1.00 81.06 122 LEU A CA 1
ATOM 914 C C . LEU A 1 122 ? -6.967 -23.215 -6.763 1.00 81.06 122 LEU A C 1
ATOM 916 O O . LEU A 1 122 ? -5.794 -23.564 -6.717 1.00 81.06 122 LEU A O 1
ATOM 920 N N . ASP A 1 123 ? -7.835 -23.740 -7.631 1.00 79.75 123 ASP A N 1
ATOM 921 C CA . ASP A 1 123 ? -7.527 -24.827 -8.569 1.00 79.75 123 ASP A CA 1
ATOM 922 C C . ASP A 1 123 ? -6.472 -24.423 -9.609 1.00 79.75 123 ASP A C 1
ATOM 924 O O . ASP A 1 123 ? -5.727 -25.267 -10.099 1.00 79.75 123 ASP A O 1
ATOM 928 N N . ARG A 1 124 ? -6.382 -23.129 -9.953 1.00 81.31 124 ARG A N 1
ATOM 929 C CA . ARG A 1 124 ? -5.311 -22.603 -10.819 1.00 81.31 124 ARG A CA 1
ATOM 930 C C . ARG A 1 124 ? -3.940 -22.615 -10.143 1.00 81.31 124 ARG A C 1
ATOM 932 O O . ARG A 1 124 ? -2.948 -22.415 -10.836 1.00 81.31 124 ARG A O 1
ATOM 939 N N . GLY A 1 125 ? -3.884 -22.787 -8.821 1.00 76.62 125 GLY A N 1
ATOM 940 C CA . GLY A 1 125 ? -2.638 -22.761 -8.063 1.00 76.62 125 GLY A CA 1
ATOM 941 C C . GLY A 1 125 ? -1.956 -21.392 -8.055 1.00 76.62 125 GLY A C 1
ATOM 942 O O . GLY A 1 125 ? -0.729 -21.334 -7.988 1.00 76.62 125 GLY A O 1
ATOM 943 N N . ASP A 1 126 ? -2.717 -20.291 -8.154 1.00 83.81 126 ASP A N 1
ATOM 944 C CA . ASP A 1 126 ? -2.145 -18.945 -8.027 1.00 83.81 126 ASP A CA 1
ATOM 945 C C . ASP A 1 126 ? -1.750 -18.694 -6.556 1.00 83.81 126 ASP A C 1
ATOM 947 O O . ASP A 1 126 ? -2.630 -18.521 -5.704 1.00 83.81 126 ASP A O 1
ATOM 951 N N . PRO A 1 127 ? -0.444 -18.665 -6.237 1.00 80.88 127 PRO A N 1
ATOM 952 C CA . PRO A 1 127 ? 0.052 -18.557 -4.865 1.00 80.88 127 PRO A CA 1
ATOM 953 C C . PRO A 1 127 ? -0.321 -17.231 -4.204 1.00 80.88 127 PRO A C 1
ATOM 955 O O . PRO A 1 127 ? -0.627 -17.190 -3.014 1.00 80.88 127 PRO A O 1
ATOM 958 N N . LEU A 1 128 ? -0.298 -16.136 -4.969 1.00 85.38 128 LEU A N 1
ATOM 959 C CA . LEU A 1 128 ? -0.519 -14.792 -4.451 1.00 85.38 128 LEU A CA 1
ATOM 960 C C . LEU A 1 128 ? -1.980 -14.639 -4.059 1.00 85.38 128 LEU A C 1
ATOM 962 O O . LEU A 1 128 ? -2.286 -14.108 -2.992 1.00 85.38 128 LEU A O 1
ATOM 966 N N . LEU A 1 129 ? -2.887 -15.140 -4.899 1.00 88.12 129 LEU A N 1
ATOM 967 C CA . LEU A 1 129 ? -4.315 -15.095 -4.609 1.00 88.12 129 LEU A CA 1
ATOM 968 C C . LEU A 1 129 ? -4.715 -16.099 -3.526 1.00 88.12 129 LEU A C 1
ATOM 970 O O . LEU A 1 129 ? -5.508 -15.743 -2.656 1.00 88.12 129 LEU A O 1
ATOM 974 N N . ALA A 1 130 ? -4.146 -17.310 -3.521 1.00 86.69 130 ALA A N 1
ATOM 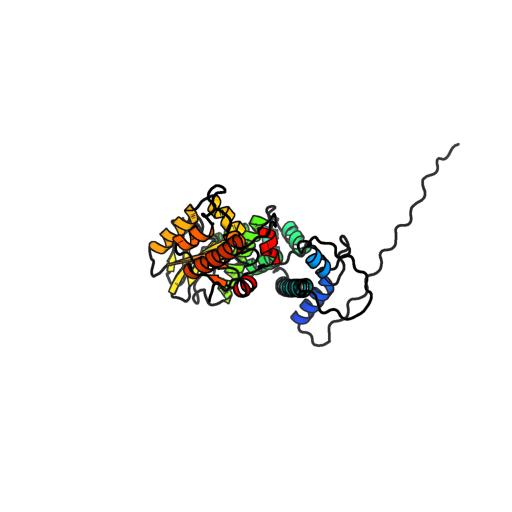975 C CA . ALA A 1 130 ? -4.343 -18.268 -2.431 1.00 86.69 130 ALA A CA 1
ATOM 976 C C . ALA A 1 130 ? -3.938 -17.649 -1.087 1.00 86.69 130 ALA A C 1
ATOM 978 O O . ALA A 1 130 ? -4.718 -17.647 -0.129 1.00 86.69 130 ALA A O 1
ATOM 979 N N . ARG A 1 131 ? -2.764 -17.010 -1.051 1.00 88.50 131 ARG A N 1
ATOM 980 C CA . ARG A 1 131 ? -2.285 -16.313 0.134 1.00 88.50 131 ARG A CA 1
ATOM 981 C C . ARG A 1 131 ? -3.161 -15.123 0.515 1.00 88.50 131 ARG A C 1
ATOM 983 O O . ARG A 1 131 ? -3.429 -14.939 1.697 1.00 88.50 131 ARG A O 1
ATOM 990 N N . ALA A 1 132 ? -3.666 -14.363 -0.453 1.00 93.31 132 ALA A N 1
ATOM 991 C CA . ALA A 1 132 ? -4.583 -13.259 -0.187 1.00 93.31 132 ALA A CA 1
ATOM 992 C C . ALA A 1 132 ? -5.883 -13.718 0.497 1.00 93.31 132 ALA A C 1
ATOM 994 O O . ALA A 1 132 ? -6.412 -12.991 1.335 1.00 93.31 132 ALA A O 1
ATOM 995 N N . PHE A 1 133 ? -6.392 -14.920 0.198 1.00 91.31 133 PHE A N 1
ATOM 996 C CA . PHE A 1 133 ? -7.537 -15.481 0.929 1.00 91.31 133 PHE A CA 1
ATOM 997 C C . PHE A 1 133 ? -7.191 -15.827 2.383 1.00 91.31 133 PHE A C 1
ATOM 999 O O . PHE A 1 133 ? -8.005 -15.575 3.272 1.00 91.31 133 PHE A O 1
ATOM 1006 N N . ALA A 1 134 ? -5.995 -16.362 2.642 1.00 89.12 134 ALA A N 1
ATOM 1007 C CA . ALA A 1 134 ? -5.519 -16.617 4.003 1.00 89.12 134 ALA A CA 1
ATOM 1008 C C . ALA A 1 134 ? -5.273 -15.312 4.785 1.00 89.12 134 ALA A C 1
ATOM 1010 O O . ALA A 1 134 ? -5.652 -15.197 5.953 1.00 89.12 134 ALA A O 1
ATOM 1011 N N . ASP A 1 135 ? -4.698 -14.300 4.131 1.00 94.75 135 ASP A N 1
ATOM 1012 C CA . ASP A 1 135 ? -4.478 -12.980 4.720 1.00 94.75 135 ASP A CA 1
ATOM 1013 C C . ASP A 1 135 ? -5.823 -12.279 5.001 1.00 94.75 135 ASP A C 1
ATOM 1015 O O . ASP A 1 135 ? -6.003 -11.739 6.091 1.00 94.75 135 ASP A O 1
ATOM 1019 N N . LEU A 1 136 ? -6.813 -12.368 4.096 1.00 94.69 136 LEU A N 1
ATOM 1020 C CA . LEU A 1 136 ? -8.181 -11.886 4.343 1.00 94.69 136 LEU A CA 1
ATOM 1021 C C . LEU A 1 136 ? -8.776 -12.509 5.601 1.00 94.69 136 LEU A C 1
ATOM 1023 O O . LEU A 1 136 ? -9.345 -11.811 6.437 1.00 94.69 136 LEU A O 1
ATOM 1027 N N . ASP A 1 137 ? -8.653 -13.820 5.745 1.00 90.44 137 ASP A N 1
ATOM 1028 C CA . ASP A 1 137 ? -9.202 -14.515 6.896 1.00 90.44 137 ASP A CA 1
ATOM 1029 C C . ASP A 1 137 ? -8.517 -14.115 8.203 1.00 90.44 137 ASP A C 1
ATOM 1031 O O . ASP A 1 137 ? -9.196 -13.795 9.180 1.00 90.44 137 ASP A O 1
ATOM 1035 N N . THR A 1 138 ? -7.184 -14.044 8.180 1.00 92.94 138 THR A N 1
ATOM 1036 C CA . THR A 1 138 ? -6.350 -13.588 9.299 1.00 92.94 138 THR A CA 1
ATOM 1037 C C . THR A 1 138 ? -6.772 -12.192 9.749 1.00 92.94 138 THR A C 1
ATOM 1039 O O . THR A 1 138 ? -7.029 -11.952 10.930 1.00 92.94 138 THR A O 1
ATOM 1042 N N . VAL A 1 139 ? -6.898 -11.269 8.795 1.00 95.44 139 VAL A N 1
ATOM 1043 C CA . VAL A 1 139 ? -7.305 -9.882 9.024 1.00 95.44 139 VAL A CA 1
ATOM 1044 C C . VAL A 1 139 ? -8.693 -9.826 9.657 1.00 95.44 139 VAL A C 1
ATOM 1046 O O . VAL A 1 139 ? -8.880 -9.177 10.689 1.00 95.44 139 VAL A O 1
ATOM 1049 N N . MET A 1 140 ? -9.658 -10.550 9.096 1.00 93.06 140 MET A N 1
ATOM 1050 C CA . MET A 1 140 ? -11.061 -10.467 9.504 1.00 93.06 140 MET A CA 1
ATOM 1051 C C . MET A 1 140 ? -11.350 -11.172 10.836 1.00 93.06 140 MET A C 1
ATOM 1053 O O . MET A 1 140 ? -12.227 -10.723 11.576 1.00 93.06 140 MET A O 1
ATOM 1057 N N . HIS A 1 141 ? -10.590 -12.214 11.185 1.00 90.88 141 HIS A N 1
ATOM 1058 C CA . HIS A 1 141 ? -10.712 -12.928 12.464 1.00 90.88 141 HIS A CA 1
ATOM 1059 C C . HIS A 1 141 ? -9.802 -12.387 13.569 1.00 90.88 141 HIS A C 1
ATOM 1061 O O . HIS A 1 141 ? -9.919 -12.809 14.718 1.00 90.88 141 HIS A O 1
ATOM 1067 N N . SER A 1 142 ? -8.947 -11.408 13.268 1.00 93.94 142 SER A N 1
ATOM 1068 C CA . SER A 1 142 ? -8.052 -10.802 14.259 1.00 93.94 142 SER A CA 1
ATOM 1069 C C . SER A 1 142 ? -8.781 -10.116 15.423 1.00 93.94 142 SER A C 1
ATOM 1071 O O . SER A 1 142 ? -8.197 -9.907 16.483 1.00 93.94 142 SER A O 1
ATOM 1073 N N . GLY A 1 143 ? -10.034 -9.687 15.222 1.00 93.88 143 GLY A N 1
ATOM 1074 C CA . GLY A 1 143 ? -10.738 -8.799 16.154 1.00 93.88 143 GLY A CA 1
ATOM 1075 C C . GLY A 1 143 ? -10.147 -7.381 16.220 1.00 93.88 143 GLY A C 1
ATOM 1076 O O . GLY A 1 143 ? -10.559 -6.581 17.063 1.00 93.88 143 GLY A O 1
ATOM 1077 N N . ARG A 1 144 ? -9.194 -7.057 15.333 1.00 96.00 144 ARG A N 1
ATOM 1078 C CA . ARG A 1 144 ? -8.437 -5.796 15.319 1.00 96.00 144 ARG A CA 1
ATOM 1079 C C . ARG A 1 144 ? -8.813 -4.860 14.172 1.00 96.00 144 ARG A C 1
ATOM 1081 O O . ARG A 1 144 ? -8.109 -3.883 13.936 1.00 96.00 144 ARG A O 1
ATOM 1088 N N . ILE A 1 145 ? -9.919 -5.119 13.480 1.00 96.69 145 ILE A N 1
ATOM 1089 C CA . ILE A 1 145 ? -10.458 -4.199 12.474 1.00 96.69 145 ILE A CA 1
ATOM 1090 C C . ILE A 1 145 ? -11.314 -3.136 13.158 1.00 96.69 145 ILE A C 1
ATOM 1092 O O . ILE A 1 145 ? -12.111 -3.434 14.048 1.00 96.69 145 ILE A O 1
ATOM 1096 N N . ALA A 1 146 ? -11.088 -1.882 12.782 1.00 96.69 146 ALA A N 1
ATOM 1097 C CA . ALA A 1 146 ? -11.862 -0.737 13.221 1.00 96.69 146 ALA A CA 1
ATOM 1098 C C . ALA A 1 146 ? -13.184 -0.663 12.450 1.00 96.69 146 ALA A C 1
ATOM 1100 O O . ALA A 1 146 ? -13.237 -0.896 11.242 1.00 96.69 146 ALA A O 1
ATOM 1101 N N . GLY A 1 147 ? -14.242 -0.261 13.151 1.00 92.94 147 GLY A N 1
ATOM 1102 C CA . GLY A 1 147 ? -15.569 -0.087 12.575 1.00 92.94 147 GLY A CA 1
ATOM 1103 C C . GLY A 1 147 ? -16.632 -0.957 13.236 1.00 92.94 147 GLY A C 1
ATOM 1104 O O . GLY A 1 147 ? -16.430 -1.600 14.264 1.00 92.94 147 GLY A O 1
ATOM 1105 N N . THR A 1 148 ? -17.828 -0.908 12.658 1.00 92.19 148 THR A N 1
ATOM 1106 C CA . THR A 1 148 ? -18.972 -1.707 13.114 1.00 92.19 148 THR A CA 1
ATOM 1107 C C . THR A 1 148 ? -18.939 -3.107 12.489 1.00 92.19 148 THR A C 1
ATOM 1109 O O . THR A 1 148 ? -18.353 -3.275 11.420 1.00 92.19 148 THR A O 1
ATOM 1112 N N . PRO A 1 149 ? -19.653 -4.103 13.049 1.00 92.25 149 PRO A N 1
ATOM 1113 C CA . PRO A 1 149 ? -19.778 -5.420 12.417 1.00 92.25 149 PRO A CA 1
ATOM 1114 C C . PRO A 1 149 ? -20.260 -5.358 10.960 1.00 92.25 149 PRO A C 1
ATOM 1116 O O . PRO A 1 149 ? -19.759 -6.076 10.103 1.00 92.25 149 PRO A O 1
ATOM 1119 N N . ARG A 1 150 ? -21.173 -4.427 10.649 1.00 92.38 150 ARG A N 1
ATOM 1120 C CA . ARG A 1 150 ? -21.622 -4.187 9.273 1.00 92.38 150 ARG A CA 1
ATOM 1121 C C . ARG A 1 150 ? -20.483 -3.709 8.371 1.00 92.38 150 ARG A C 1
ATOM 1123 O O . ARG A 1 150 ? -20.368 -4.179 7.246 1.00 92.38 150 ARG A O 1
ATOM 1130 N N . ARG A 1 151 ? -19.641 -2.792 8.861 1.00 92.06 151 ARG A N 1
ATOM 1131 C CA . ARG A 1 151 ? -18.466 -2.326 8.116 1.00 92.06 151 ARG A CA 1
ATOM 1132 C C . ARG A 1 151 ? -17.509 -3.482 7.836 1.00 92.06 151 ARG A C 1
ATOM 1134 O O . ARG A 1 151 ? -17.020 -3.583 6.719 1.00 92.06 151 ARG A O 1
ATOM 1141 N N . HIS A 1 152 ? -17.287 -4.357 8.814 1.00 92.75 152 HIS A N 1
ATOM 1142 C CA . HIS A 1 152 ? -16.441 -5.541 8.655 1.00 92.75 152 HIS A CA 1
ATOM 1143 C C . HIS A 1 152 ? -16.981 -6.468 7.554 1.00 92.75 152 HIS A C 1
ATOM 1145 O O . HIS A 1 152 ? -16.225 -6.872 6.673 1.00 92.75 152 HIS A O 1
ATOM 1151 N N . ASP A 1 153 ? -18.290 -6.736 7.543 1.00 91.50 153 ASP A N 1
ATOM 1152 C CA . ASP A 1 153 ? -18.928 -7.512 6.471 1.00 91.50 153 ASP A CA 1
ATOM 1153 C C . ASP A 1 153 ? -18.770 -6.839 5.094 1.00 91.50 153 ASP A C 1
ATOM 1155 O O . ASP A 1 153 ? -18.551 -7.523 4.093 1.00 91.50 153 ASP A O 1
ATOM 1159 N N . ASP A 1 154 ? -18.859 -5.508 5.023 1.00 93.38 154 ASP A N 1
ATOM 1160 C CA . ASP A 1 154 ? -18.671 -4.764 3.775 1.00 93.38 154 ASP A CA 1
ATOM 1161 C C . ASP A 1 154 ? -17.217 -4.858 3.268 1.00 93.38 154 ASP A C 1
ATOM 1163 O O . ASP A 1 154 ? -17.023 -5.156 2.087 1.00 93.38 154 ASP A O 1
ATOM 1167 N N . ILE A 1 155 ? -16.209 -4.713 4.147 1.00 94.06 155 ILE A N 1
ATOM 1168 C CA . ILE A 1 155 ? -14.778 -4.914 3.814 1.00 94.06 155 ILE A CA 1
ATOM 1169 C C . ILE A 1 155 ? -14.559 -6.325 3.268 1.00 94.06 155 ILE A C 1
ATOM 1171 O O . ILE A 1 155 ? -13.948 -6.491 2.209 1.00 94.06 155 ILE A O 1
ATOM 1175 N N . TYR A 1 156 ? -15.088 -7.336 3.965 1.00 93.75 156 TYR A N 1
ATOM 1176 C CA . TYR A 1 156 ? -14.952 -8.740 3.584 1.00 93.75 15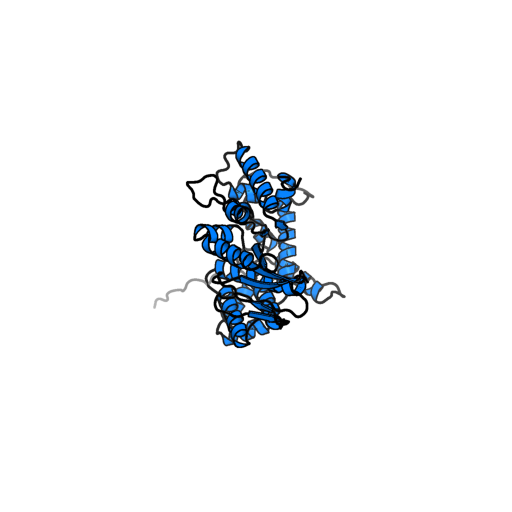6 TYR A CA 1
ATOM 1177 C C . TYR A 1 156 ? -15.513 -8.989 2.181 1.00 93.75 156 TYR A C 1
ATOM 1179 O O . TYR A 1 156 ? -14.857 -9.571 1.315 1.00 93.75 156 TYR A O 1
ATOM 1187 N N . ARG A 1 157 ? -16.743 -8.519 1.936 1.00 93.06 157 ARG A N 1
ATOM 1188 C CA . ARG A 1 157 ? -17.435 -8.667 0.649 1.00 93.06 157 ARG A CA 1
ATOM 1189 C C . ARG A 1 157 ? -16.703 -7.960 -0.477 1.00 93.06 157 ARG A C 1
ATOM 1191 O O . ARG A 1 157 ? -16.637 -8.490 -1.583 1.00 93.06 157 ARG A O 1
ATOM 1198 N N . GLU A 1 158 ? -16.212 -6.755 -0.223 1.00 95.00 158 GLU A N 1
ATOM 1199 C CA . GLU A 1 158 ? -15.478 -5.978 -1.211 1.00 95.00 158 GLU A CA 1
ATOM 1200 C C . GLU A 1 158 ? -14.183 -6.680 -1.622 1.00 95.00 158 GLU A C 1
ATOM 1202 O O . GLU A 1 158 ? -13.963 -6.891 -2.816 1.00 95.00 158 GLU A O 1
ATOM 1207 N N . HIS A 1 159 ? -13.377 -7.122 -0.657 1.00 95.69 159 HIS A N 1
ATOM 1208 C CA . HIS A 1 159 ? -12.129 -7.828 -0.937 1.00 95.69 159 HIS A CA 1
ATOM 1209 C C . HIS A 1 159 ? -12.369 -9.161 -1.639 1.00 95.69 159 HIS A C 1
ATOM 1211 O O . HIS A 1 159 ? -11.728 -9.427 -2.653 1.00 95.69 159 HIS A O 1
ATOM 1217 N N . LEU A 1 160 ? -13.356 -9.956 -1.205 1.00 93.62 160 LEU A N 1
ATOM 1218 C CA . LEU A 1 160 ? -13.729 -11.173 -1.931 1.00 93.62 160 LEU A CA 1
ATOM 1219 C C . LEU A 1 160 ? -14.110 -10.882 -3.387 1.00 93.62 160 LEU A C 1
ATOM 1221 O O . LEU A 1 160 ? -13.709 -11.620 -4.286 1.00 93.62 160 LEU A O 1
ATOM 1225 N N . ARG A 1 161 ? -14.866 -9.810 -3.653 1.00 93.62 161 ARG A N 1
ATOM 1226 C CA . ARG A 1 161 ? -15.226 -9.422 -5.026 1.00 93.62 161 ARG A CA 1
ATOM 1227 C C . ARG A 1 161 ? -14.019 -8.965 -5.839 1.00 93.62 161 ARG A C 1
ATOM 1229 O O . ARG A 1 161 ? -13.958 -9.306 -7.016 1.00 93.62 161 ARG A O 1
ATOM 1236 N N . LYS A 1 162 ? -13.085 -8.215 -5.243 1.00 94.88 162 LYS A N 1
ATOM 1237 C CA . LYS A 1 162 ? -11.841 -7.789 -5.906 1.00 94.88 162 LYS A CA 1
ATOM 1238 C C . LYS A 1 162 ? -10.975 -9.005 -6.255 1.00 94.88 162 LYS A C 1
ATOM 1240 O O . LYS A 1 162 ? -10.602 -9.156 -7.413 1.00 94.88 162 LYS A O 1
ATOM 1245 N N . LEU A 1 163 ? -10.749 -9.908 -5.297 1.00 94.12 163 LEU A N 1
ATOM 1246 C CA . LEU A 1 163 ? -9.949 -11.127 -5.476 1.00 94.12 163 LEU A CA 1
ATOM 1247 C C . LEU A 1 163 ? -10.560 -12.097 -6.498 1.00 94.12 163 LEU A C 1
ATOM 1249 O O . LEU A 1 163 ? -9.838 -12.721 -7.265 1.00 94.12 163 LEU A O 1
ATOM 1253 N N . THR A 1 164 ? -11.892 -12.207 -6.540 1.00 91.56 164 THR A N 1
ATOM 1254 C CA . THR A 1 164 ? -12.618 -13.087 -7.482 1.00 91.56 164 THR A CA 1
ATOM 1255 C C . THR A 1 164 ? -13.073 -12.390 -8.768 1.00 91.56 164 THR A C 1
ATOM 1257 O O . THR A 1 164 ? -13.844 -12.953 -9.559 1.00 91.56 164 THR A O 1
ATOM 1260 N N . GLY A 1 165 ? -12.653 -11.139 -8.955 1.00 89.62 165 GLY A N 1
ATOM 1261 C CA . GLY A 1 165 ? -13.026 -10.298 -10.080 1.00 89.62 165 GLY A CA 1
ATOM 1262 C C . GLY A 1 165 ? -12.353 -10.720 -11.385 1.00 89.62 165 GLY A C 1
ATOM 1263 O O . GLY A 1 165 ? -11.427 -11.523 -11.410 1.00 89.62 165 GLY A O 1
ATOM 1264 N N . ALA A 1 166 ? -12.829 -10.159 -12.497 1.00 86.44 166 ALA A N 1
ATOM 1265 C CA . ALA A 1 166 ? -12.238 -10.403 -13.814 1.00 86.44 166 ALA A CA 1
ATOM 1266 C C . ALA A 1 166 ? -10.994 -9.539 -14.096 1.00 86.44 166 ALA A C 1
ATOM 1268 O O . ALA A 1 166 ? -10.263 -9.843 -15.031 1.00 86.44 166 ALA A O 1
ATOM 1269 N N . ASP A 1 167 ? -10.774 -8.464 -13.328 1.00 90.44 167 ASP A N 1
ATOM 1270 C CA . ASP A 1 167 ? -9.637 -7.552 -13.493 1.00 90.44 167 ASP A CA 1
ATOM 1271 C C . ASP A 1 167 ? -8.467 -7.985 -12.590 1.00 90.44 167 ASP A C 1
ATOM 1273 O O . ASP A 1 167 ? -8.558 -7.817 -11.366 1.00 90.44 167 ASP A O 1
ATOM 1277 N N . PRO A 1 168 ? -7.358 -8.495 -13.161 1.00 88.12 168 PRO A N 1
ATOM 1278 C CA . PRO A 1 168 ? -6.208 -8.949 -12.386 1.00 88.12 168 PRO A CA 1
ATOM 1279 C C . PRO A 1 168 ? -5.572 -7.840 -11.542 1.00 88.12 168 PRO A C 1
ATOM 1281 O O . PRO A 1 168 ? -5.065 -8.112 -10.458 1.00 88.12 168 PRO A O 1
ATOM 1284 N N . ASN A 1 169 ? -5.623 -6.578 -11.985 1.00 87.88 169 ASN A N 1
ATOM 1285 C CA . ASN A 1 169 ? -5.009 -5.479 -11.238 1.00 87.88 169 ASN A CA 1
ATOM 1286 C C . ASN A 1 169 ? -5.759 -5.190 -9.935 1.00 87.88 169 ASN A C 1
ATOM 1288 O O . ASN A 1 169 ? -5.131 -4.881 -8.925 1.00 87.88 169 ASN A O 1
ATOM 1292 N N . ASN A 1 170 ? -7.089 -5.325 -9.942 1.00 92.06 170 ASN A N 1
ATOM 1293 C CA . ASN A 1 170 ? -7.894 -5.176 -8.729 1.00 92.06 170 ASN A CA 1
ATOM 1294 C C . ASN A 1 170 ? -7.635 -6.323 -7.747 1.00 92.06 170 ASN A C 1
ATOM 1296 O O . ASN A 1 170 ? -7.541 -6.078 -6.546 1.00 92.06 170 ASN A O 1
ATOM 1300 N N . ALA A 1 171 ? -7.482 -7.552 -8.251 1.00 93.38 171 ALA A N 1
ATOM 1301 C CA . ALA A 1 171 ? -7.149 -8.708 -7.424 1.00 93.38 171 ALA A CA 1
ATOM 1302 C C . ALA A 1 171 ? -5.761 -8.556 -6.779 1.00 93.38 171 ALA A C 1
ATOM 1304 O O . ALA A 1 171 ? -5.631 -8.704 -5.568 1.00 93.38 171 ALA A O 1
ATOM 1305 N N . LEU A 1 172 ? -4.743 -8.170 -7.557 1.00 91.44 172 LEU A N 1
ATOM 1306 C CA . LEU A 1 172 ? -3.388 -7.945 -7.044 1.00 91.44 172 LEU A CA 1
ATOM 1307 C C . LEU A 1 172 ? -3.307 -6.748 -6.084 1.00 91.44 172 LEU A C 1
ATOM 1309 O O . LEU A 1 172 ? -2.559 -6.794 -5.112 1.00 91.44 172 LEU A O 1
ATOM 1313 N N . GLY A 1 173 ? -4.078 -5.684 -6.332 1.00 92.50 173 GLY A N 1
ATOM 1314 C CA . GLY A 1 173 ? -4.191 -4.551 -5.412 1.00 92.50 173 GLY A CA 1
ATOM 1315 C C . GLY A 1 173 ? -4.784 -4.961 -4.062 1.00 92.50 173 GLY A C 1
ATOM 1316 O O . GLY A 1 173 ? -4.184 -4.686 -3.027 1.00 92.50 173 GLY A O 1
ATOM 1317 N N . ALA A 1 174 ? -5.903 -5.693 -4.080 1.00 96.06 174 ALA A N 1
ATOM 1318 C CA . ALA A 1 174 ? -6.528 -6.226 -2.870 1.00 96.06 174 ALA A CA 1
ATOM 1319 C C . ALA A 1 174 ? -5.610 -7.212 -2.130 1.00 96.06 174 ALA A C 1
ATOM 1321 O O . ALA A 1 174 ? -5.533 -7.180 -0.906 1.00 96.06 174 ALA A O 1
ATOM 1322 N N . ALA A 1 175 ? -4.883 -8.063 -2.859 1.00 95.25 175 ALA A N 1
ATOM 1323 C CA . ALA A 1 175 ? -3.901 -8.968 -2.271 1.00 95.25 175 ALA A CA 1
ATOM 1324 C C . ALA A 1 175 ? -2.789 -8.204 -1.533 1.00 95.25 175 ALA A C 1
ATOM 1326 O O . ALA A 1 175 ? -2.442 -8.572 -0.415 1.00 95.25 175 ALA A O 1
ATOM 1327 N N . ALA A 1 176 ? -2.267 -7.117 -2.114 1.00 95.06 176 ALA A N 1
ATOM 1328 C CA . ALA A 1 176 ? -1.241 -6.291 -1.475 1.00 95.06 176 ALA A CA 1
ATOM 1329 C C . ALA A 1 176 ? -1.755 -5.580 -0.206 1.00 95.06 176 ALA A C 1
ATOM 1331 O O . ALA A 1 176 ? -1.059 -5.568 0.809 1.00 95.06 176 ALA A O 1
ATOM 1332 N N . GLU A 1 177 ? -2.972 -5.028 -0.247 1.00 97.25 177 GLU A N 1
ATOM 1333 C CA . GLU A 1 177 ? -3.630 -4.387 0.904 1.00 97.25 177 GLU A CA 1
ATOM 1334 C C . GLU A 1 177 ? -3.825 -5.379 2.062 1.00 97.25 177 GLU A C 1
ATOM 1336 O O . GLU A 1 177 ? -3.399 -5.120 3.190 1.00 97.25 177 GLU A O 1
ATOM 1341 N N . LEU A 1 178 ? -4.378 -6.561 1.768 1.00 97.50 178 LEU A N 1
ATOM 1342 C CA . LEU A 1 178 ? -4.594 -7.626 2.751 1.00 97.50 178 LEU A CA 1
ATOM 1343 C C . LEU A 1 178 ? -3.290 -8.177 3.313 1.00 97.50 178 LEU A C 1
ATOM 1345 O O . LEU A 1 178 ? -3.187 -8.376 4.523 1.00 97.50 178 LEU A O 1
ATOM 1349 N N . ARG A 1 179 ? -2.285 -8.384 2.457 1.00 95.56 179 ARG A N 1
ATOM 1350 C CA . ARG A 1 179 ? -0.959 -8.836 2.877 1.00 95.56 179 ARG A CA 1
ATOM 1351 C C . ARG A 1 179 ? -0.356 -7.870 3.881 1.00 95.56 179 ARG A C 1
ATOM 1353 O O . ARG A 1 179 ? 0.111 -8.300 4.931 1.00 95.56 179 ARG A O 1
ATOM 1360 N N . HIS A 1 180 ? -0.388 -6.574 3.583 1.00 96.06 180 HIS A N 1
ATOM 1361 C CA . HIS A 1 180 ? 0.153 -5.570 4.487 1.00 96.06 180 HIS A CA 1
ATOM 1362 C C . HIS A 1 180 ? -0.616 -5.516 5.811 1.00 96.06 180 HIS A C 1
ATOM 1364 O O . HIS A 1 180 ? 0.000 -5.518 6.874 1.00 96.06 180 HIS A O 1
ATOM 1370 N N . ALA A 1 181 ? -1.950 -5.544 5.765 1.00 97.44 181 ALA A N 1
ATOM 1371 C CA . ALA A 1 181 ? -2.770 -5.602 6.970 1.00 97.44 181 ALA A CA 1
ATOM 1372 C C . ALA A 1 181 ? -2.465 -6.849 7.823 1.00 97.44 181 ALA A C 1
ATOM 1374 O O . ALA A 1 181 ? -2.323 -6.748 9.041 1.00 97.44 181 ALA A O 1
ATOM 1375 N N . ALA A 1 182 ? -2.299 -8.019 7.201 1.00 96.12 182 ALA A N 1
ATOM 1376 C CA . ALA A 1 182 ? -1.894 -9.240 7.892 1.00 96.12 182 ALA A CA 1
ATOM 1377 C C . ALA A 1 182 ? -0.486 -9.116 8.502 1.00 96.12 182 ALA A C 1
ATOM 1379 O O . ALA A 1 182 ? -0.269 -9.532 9.639 1.00 96.12 182 ALA A O 1
ATOM 1380 N N . THR A 1 183 ? 0.462 -8.491 7.796 1.00 94.12 183 THR A N 1
ATOM 1381 C CA . THR A 1 183 ? 1.801 -8.204 8.330 1.00 94.12 183 THR A CA 1
ATOM 1382 C C . THR A 1 183 ? 1.745 -7.284 9.550 1.00 94.12 183 THR A C 1
ATOM 1384 O O . THR A 1 183 ? 2.401 -7.588 10.544 1.00 94.12 183 THR A O 1
ATOM 1387 N N . LEU A 1 184 ? 0.930 -6.222 9.535 1.00 95.31 184 LEU A N 1
ATOM 1388 C CA . LEU A 1 184 ? 0.767 -5.312 10.680 1.00 95.31 184 LEU A CA 1
ATOM 1389 C C . LEU A 1 184 ? 0.290 -6.026 11.952 1.00 95.31 184 LEU A C 1
ATOM 1391 O O . LEU A 1 184 ? 0.675 -5.650 13.059 1.00 95.31 184 LEU A O 1
ATOM 1395 N N . LEU A 1 185 ? -0.531 -7.072 11.809 1.00 94.75 185 LEU A N 1
ATOM 1396 C CA . LEU A 1 185 ? -0.993 -7.876 12.943 1.00 94.75 185 LEU A CA 1
ATOM 1397 C C . LEU A 1 185 ? 0.140 -8.662 13.618 1.00 94.75 185 LEU A C 1
ATOM 1399 O O . LEU A 1 185 ? 0.042 -8.932 14.815 1.00 94.75 185 LEU A O 1
ATOM 1403 N N . GLY A 1 186 ? 1.192 -9.019 12.873 1.00 90.50 186 GLY A N 1
ATOM 1404 C CA . GLY A 1 186 ? 2.315 -9.829 13.354 1.00 90.50 186 GLY A CA 1
ATOM 1405 C C . GLY A 1 186 ? 3.630 -9.073 13.575 1.00 90.50 186 GLY A C 1
ATOM 1406 O O . GLY A 1 186 ? 4.498 -9.586 14.274 1.00 90.50 186 GLY A O 1
ATOM 1407 N N . SER A 1 187 ? 3.800 -7.873 13.009 1.00 90.94 187 SER A N 1
ATOM 1408 C CA . SER A 1 187 ? 5.081 -7.143 13.018 1.00 90.94 187 SER A CA 1
ATOM 1409 C C . SER A 1 187 ? 5.383 -6.406 14.327 1.00 90.94 187 SER A C 1
ATOM 1411 O O . SER A 1 187 ? 6.521 -6.004 14.556 1.00 90.94 187 SER A O 1
ATOM 1413 N N . GLY A 1 188 ? 4.375 -6.194 15.180 1.00 91.88 188 GLY A N 1
ATOM 1414 C CA . GLY A 1 188 ? 4.489 -5.358 16.382 1.00 91.88 188 GLY A CA 1
ATOM 1415 C C . GLY A 1 188 ? 4.444 -3.850 16.106 1.00 91.88 188 GLY A C 1
ATOM 1416 O O . GLY A 1 188 ? 4.555 -3.051 17.035 1.00 91.88 188 GLY A O 1
ATOM 1417 N N . GLU A 1 189 ? 4.254 -3.450 14.848 1.00 95.06 189 GLU A N 1
ATOM 1418 C CA . GLU A 1 189 ? 4.108 -2.050 14.454 1.00 95.06 189 GLU A CA 1
ATOM 1419 C C . GLU A 1 189 ? 2.765 -1.465 14.902 1.00 95.06 189 GLU A C 1
ATOM 1421 O O . GLU A 1 189 ? 2.693 -0.330 15.368 1.00 95.06 189 GLU A O 1
ATOM 1426 N N . LEU A 1 190 ? 1.696 -2.256 14.815 1.00 96.38 190 LEU A N 1
ATOM 1427 C CA . LEU A 1 190 ? 0.377 -1.898 15.314 1.00 96.38 190 LEU A CA 1
ATOM 1428 C C . LEU A 1 190 ? 0.371 -1.920 16.854 1.00 96.38 190 LEU A C 1
ATOM 1430 O O . LEU A 1 190 ? 0.603 -2.972 17.456 1.00 96.38 190 LEU A O 1
ATOM 1434 N N . ALA A 1 191 ? 0.053 -0.788 17.496 1.00 96.69 191 ALA A N 1
ATOM 1435 C CA . ALA A 1 191 ? 0.095 -0.646 18.957 1.00 96.69 191 ALA A CA 1
ATOM 1436 C C . ALA A 1 191 ? -0.694 -1.753 19.687 1.00 96.69 191 ALA A C 1
ATOM 1438 O O . ALA A 1 191 ? -1.742 -2.177 19.200 1.00 96.69 191 ALA A O 1
ATOM 1439 N N . PRO A 1 192 ? -0.276 -2.225 20.873 1.00 93.19 192 PRO A N 1
ATOM 1440 C CA . PRO A 1 192 ? -1.015 -3.252 21.605 1.00 93.19 192 PRO A CA 1
ATOM 1441 C C . PRO A 1 192 ? -2.486 -2.880 21.861 1.00 93.19 192 PRO A C 1
ATOM 1443 O O . PRO A 1 192 ? -2.809 -1.779 22.308 1.00 93.19 192 PRO A O 1
ATOM 1446 N N . ASN A 1 193 ? -3.400 -3.821 21.601 1.00 89.25 193 ASN A N 1
ATOM 1447 C CA . ASN A 1 193 ? -4.854 -3.659 21.765 1.00 89.25 193 ASN A CA 1
ATOM 1448 C C . ASN A 1 193 ? -5.506 -2.528 20.933 1.00 89.25 193 ASN A C 1
ATOM 1450 O O . ASN A 1 193 ? -6.683 -2.236 21.138 1.00 89.25 193 ASN A O 1
ATOM 1454 N N . SER A 1 194 ? -4.788 -1.899 19.997 1.00 96.44 194 SER A N 1
ATOM 1455 C CA . SER A 1 194 ? -5.378 -0.961 19.033 1.00 96.44 194 SER A CA 1
ATOM 1456 C C . SER A 1 194 ? -6.101 -1.692 17.893 1.00 96.44 194 SER A C 1
ATOM 1458 O O . SER A 1 194 ? -6.117 -2.928 17.817 1.00 96.44 194 SER A O 1
ATOM 1460 N N . ARG A 1 195 ? -6.689 -0.936 16.975 1.00 97.25 195 ARG A N 1
ATOM 1461 C CA . ARG A 1 195 ? -7.309 -1.441 15.751 1.00 97.25 195 ARG A CA 1
ATOM 1462 C C . ARG A 1 195 ? -6.730 -0.738 14.528 1.00 97.25 195 ARG A C 1
ATOM 1464 O O . ARG A 1 195 ? -6.160 0.347 14.636 1.00 97.25 195 ARG A O 1
ATOM 1471 N N . MET A 1 196 ? -6.911 -1.360 13.372 1.00 97.88 196 MET A N 1
ATOM 1472 C CA . MET A 1 196 ? -6.608 -0.794 12.061 1.00 97.88 196 MET A CA 1
ATOM 1473 C C . MET A 1 196 ? -7.880 -0.696 11.222 1.00 97.88 196 MET A C 1
ATOM 1475 O O . MET A 1 196 ? -8.761 -1.547 11.309 1.00 97.88 196 MET A O 1
ATOM 1479 N N . ALA A 1 197 ? -7.980 0.332 10.397 1.00 97.81 197 ALA A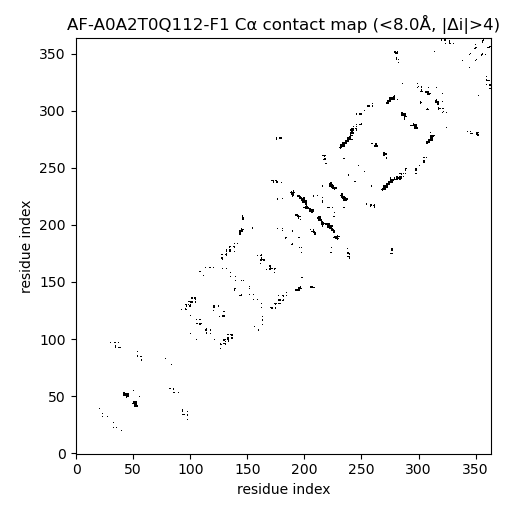 N 1
ATOM 1480 C CA . ALA A 1 197 ? -8.999 0.465 9.373 1.00 97.81 197 ALA A CA 1
ATOM 1481 C C . ALA A 1 197 ? -8.397 0.118 8.011 1.00 97.81 197 ALA A C 1
ATOM 1483 O O . ALA A 1 197 ? -7.275 0.524 7.718 1.00 97.81 197 ALA A O 1
ATOM 1484 N N . ILE A 1 198 ? -9.161 -0.600 7.193 1.00 97.31 198 ILE A N 1
ATOM 1485 C CA . ILE A 1 198 ? -8.792 -1.003 5.832 1.00 97.31 198 ILE A CA 1
ATOM 1486 C C . ILE A 1 198 ? -9.824 -0.411 4.869 1.00 97.31 198 ILE A C 1
ATOM 1488 O O . ILE A 1 198 ? -11.008 -0.327 5.224 1.00 97.31 198 ILE A O 1
ATOM 1492 N N . SER A 1 199 ? -9.383 0.041 3.695 1.00 95.31 199 SER A N 1
ATOM 1493 C CA . SER A 1 199 ? -10.191 0.769 2.703 1.00 95.31 199 SER A CA 1
ATOM 1494 C C . SER A 1 199 ? -11.016 1.906 3.342 1.00 95.31 199 SER A C 1
ATOM 1496 O O . SER A 1 199 ? -12.232 2.025 3.167 1.00 95.31 199 SER A O 1
ATOM 1498 N N . ALA A 1 200 ? -10.381 2.697 4.207 1.00 95.12 200 ALA A N 1
ATOM 1499 C CA . ALA A 1 200 ? -11.023 3.697 5.049 1.00 95.12 200 ALA A CA 1
ATOM 1500 C C . ALA A 1 200 ? -11.467 4.925 4.244 1.00 95.12 200 ALA A C 1
ATOM 1502 O O . ALA A 1 200 ? -10.651 5.615 3.635 1.00 95.12 200 ALA A O 1
ATOM 1503 N N . THR A 1 201 ? -12.758 5.262 4.289 1.00 95.12 201 THR A N 1
ATOM 1504 C CA . THR A 1 201 ? -13.297 6.393 3.512 1.00 95.12 201 THR A CA 1
ATOM 1505 C C . THR A 1 201 ? -13.242 7.718 4.280 1.00 95.12 201 THR A C 1
ATOM 1507 O O . THR A 1 201 ? -13.353 7.758 5.506 1.00 95.12 201 THR A O 1
ATOM 1510 N N . ALA A 1 202 ? -13.165 8.844 3.562 1.00 94.44 202 ALA A N 1
ATOM 1511 C CA . ALA A 1 202 ? -13.070 10.190 4.147 1.00 94.44 202 ALA A CA 1
ATOM 1512 C C . ALA A 1 202 ? -14.155 10.519 5.190 1.00 94.44 202 ALA A C 1
ATOM 1514 O O . ALA A 1 202 ? -13.924 11.278 6.133 1.00 94.44 202 ALA A O 1
ATOM 1515 N N . ARG A 1 203 ? -15.371 9.995 4.988 1.00 91.12 203 ARG A N 1
ATOM 1516 C CA . ARG A 1 203 ? -16.558 10.317 5.798 1.00 91.12 203 ARG A CA 1
ATOM 1517 C C . ARG A 1 203 ? -16.716 9.414 7.014 1.00 91.12 203 ARG A C 1
ATOM 1519 O O . ARG A 1 203 ? -17.543 9.707 7.881 1.00 91.12 203 ARG A O 1
ATOM 1526 N N . GLU A 1 204 ? -15.948 8.339 7.089 1.00 92.31 204 GLU A N 1
ATOM 1527 C CA . GLU A 1 204 ? -16.005 7.394 8.191 1.00 92.31 204 GLU A CA 1
ATOM 1528 C C . GLU A 1 204 ? -15.293 7.968 9.422 1.00 92.31 204 GLU A C 1
ATOM 1530 O O . GLU A 1 204 ? -14.293 8.676 9.301 1.00 92.31 204 GLU A O 1
ATOM 1535 N N . LYS A 1 205 ? -15.853 7.724 10.611 1.00 95.00 205 LYS A N 1
ATOM 1536 C CA . LYS A 1 205 ? -15.179 7.971 11.889 1.00 95.00 205 LYS A CA 1
ATOM 1537 C C . LYS A 1 205 ? -14.666 6.622 12.377 1.00 95.00 205 LYS A C 1
ATOM 1539 O O . LYS A 1 205 ? -15.467 5.714 12.578 1.00 95.00 205 LYS A O 1
ATOM 1544 N N . LEU A 1 206 ? -13.356 6.503 12.514 1.00 95.44 206 LEU A N 1
ATOM 1545 C CA . LEU A 1 206 ? -12.657 5.260 12.807 1.00 95.44 206 LEU A CA 1
ATOM 1546 C C . LEU A 1 206 ? -12.249 5.275 14.275 1.00 95.44 206 LEU A C 1
ATOM 1548 O O . LEU A 1 206 ? -11.537 6.184 14.694 1.00 95.44 206 LEU A O 1
ATOM 1552 N N . ASP A 1 207 ? -12.700 4.282 15.036 1.00 96.56 207 ASP A N 1
ATOM 1553 C CA . ASP A 1 207 ? -12.229 4.022 16.397 1.00 96.56 207 ASP A CA 1
ATOM 1554 C C . ASP A 1 207 ? -11.073 3.019 16.333 1.00 96.56 207 ASP A C 1
ATOM 1556 O O . ASP A 1 207 ? -11.276 1.826 16.076 1.00 96.56 207 ASP A O 1
ATOM 1560 N N . LEU A 1 208 ? -9.856 3.523 16.541 1.00 96.88 208 LEU A N 1
ATOM 1561 C CA . LEU A 1 208 ? -8.624 2.736 16.542 1.00 96.88 208 LEU A CA 1
ATOM 1562 C C . LEU A 1 208 ? -8.333 2.111 17.919 1.00 96.88 208 LEU A C 1
ATOM 1564 O O . LEU A 1 208 ? -7.260 1.544 18.121 1.00 96.88 208 LEU A O 1
ATOM 1568 N N . GLY A 1 209 ? -9.283 2.172 18.856 1.00 94.00 209 GLY A N 1
ATOM 1569 C CA . GLY A 1 209 ? -9.136 1.708 20.230 1.00 94.00 209 GLY A CA 1
ATOM 1570 C C . GLY A 1 209 ? -8.546 2.774 21.153 1.00 94.00 209 GLY A C 1
ATOM 1571 O O . GLY A 1 209 ? -8.006 3.787 20.715 1.00 94.00 209 GLY A O 1
ATOM 1572 N N . HIS A 1 210 ? -8.663 2.546 22.466 1.00 89.88 210 HIS A N 1
ATOM 1573 C CA . HIS A 1 210 ? -8.116 3.421 23.520 1.00 89.88 210 HIS A CA 1
ATOM 1574 C C . HIS A 1 210 ? -8.542 4.896 23.428 1.00 89.88 210 HIS A C 1
ATOM 1576 O O . HIS A 1 210 ? -7.805 5.789 23.834 1.00 89.88 210 HIS A O 1
ATOM 1582 N N . GLY A 1 211 ? -9.736 5.162 22.891 1.00 90.19 211 GLY A N 1
ATOM 1583 C CA . GLY A 1 211 ? -10.248 6.523 22.704 1.00 90.19 211 GLY A CA 1
ATOM 1584 C C . GLY A 1 211 ? -9.618 7.282 21.532 1.00 90.19 211 GLY A C 1
ATOM 1585 O O . GLY A 1 211 ? -9.876 8.475 21.385 1.00 90.19 211 GLY A O 1
ATOM 1586 N N . ILE A 1 212 ? -8.814 6.618 20.693 1.00 94.94 212 ILE A N 1
ATOM 1587 C CA . ILE A 1 212 ? -8.241 7.207 19.483 1.00 94.94 212 ILE A CA 1
ATOM 1588 C C . ILE A 1 212 ? -9.286 7.150 18.373 1.00 94.94 212 ILE A C 1
ATOM 1590 O O . ILE A 1 212 ? -9.553 6.098 17.790 1.00 94.94 212 ILE A O 1
ATOM 1594 N N . GLU A 1 213 ? -9.847 8.309 18.049 1.00 95.94 213 GLU A N 1
ATOM 1595 C CA . GLU A 1 213 ? -10.780 8.463 16.940 1.00 95.94 213 GLU A CA 1
ATOM 1596 C C . GLU A 1 213 ? -10.159 9.291 15.816 1.00 95.94 213 GLU A C 1
ATOM 1598 O O . GLU A 1 213 ? -9.652 10.392 16.038 1.00 95.94 213 GLU A O 1
ATOM 1603 N N . VAL A 1 214 ? -10.244 8.795 14.582 1.00 96.50 214 VAL A N 1
ATOM 1604 C CA . VAL A 1 214 ? -9.667 9.469 13.414 1.00 96.50 214 VAL A CA 1
ATOM 1605 C C . VAL A 1 214 ? -10.583 9.390 12.194 1.00 96.50 214 VAL A C 1
ATOM 1607 O O . VAL A 1 214 ? -11.527 8.605 12.135 1.00 96.50 214 VAL A O 1
ATOM 1610 N N . ARG A 1 215 ? -10.328 10.247 11.207 1.00 97.00 215 ARG A N 1
ATOM 1611 C CA . ARG A 1 215 ? -10.970 10.229 9.887 1.00 97.00 215 ARG A CA 1
ATOM 1612 C C . ARG A 1 215 ? -9.886 10.287 8.820 1.00 97.00 215 ARG A C 1
ATOM 1614 O O . ARG A 1 215 ? -8.871 10.943 9.040 1.00 97.00 215 ARG A O 1
ATOM 1621 N N . ALA A 1 216 ? -10.127 9.682 7.660 1.00 97.12 216 ALA A N 1
ATOM 1622 C CA . ALA A 1 216 ? -9.199 9.765 6.528 1.00 97.12 216 ALA A CA 1
ATOM 1623 C C . ALA A 1 216 ? -9.205 11.150 5.843 1.00 97.12 216 ALA A C 1
ATOM 1625 O O . ALA A 1 216 ? -8.256 11.502 5.151 1.00 97.12 216 ALA A O 1
ATOM 1626 N N . TYR A 1 217 ? -10.252 11.966 6.039 1.00 97.00 217 TYR A N 1
ATOM 1627 C CA . TYR A 1 217 ? -10.379 13.286 5.407 1.00 97.00 217 TYR A CA 1
ATOM 1628 C C . TYR A 1 217 ? -9.134 14.175 5.634 1.00 97.00 217 TYR A C 1
ATOM 1630 O O . TYR A 1 217 ? -8.742 14.348 6.789 1.00 97.00 217 TYR A O 1
ATOM 1638 N N . PRO A 1 218 ? -8.554 14.798 4.584 1.00 97.56 218 PRO A N 1
ATOM 1639 C CA . PRO A 1 218 ? -9.111 14.990 3.237 1.00 97.56 218 PRO A CA 1
ATOM 1640 C C . PRO A 1 218 ? -8.837 13.867 2.226 1.00 97.56 218 PRO A C 1
ATOM 1642 O O . PRO A 1 218 ? -9.266 13.981 1.076 1.00 97.56 218 PRO A O 1
ATOM 1645 N N . VAL A 1 219 ? -8.155 12.787 2.611 1.00 97.25 219 VAL A N 1
ATOM 1646 C CA . VAL A 1 219 ? -7.949 11.617 1.746 1.00 97.25 219 VAL A CA 1
ATOM 1647 C C . VAL A 1 219 ? -9.302 10.958 1.475 1.00 97.25 219 VAL A C 1
ATOM 1649 O O . VAL A 1 219 ? -10.058 10.680 2.404 1.00 97.25 219 VAL A O 1
ATOM 1652 N N . ALA A 1 220 ? -9.640 10.767 0.193 1.00 94.69 220 ALA A N 1
ATOM 1653 C CA . ALA A 1 220 ? -10.956 10.263 -0.213 1.00 94.69 220 ALA A CA 1
ATOM 1654 C C . ALA A 1 220 ? -11.185 8.830 0.290 1.00 94.69 220 ALA A C 1
ATOM 1656 O O . ALA A 1 220 ? -12.249 8.514 0.827 1.00 94.69 220 ALA A O 1
ATOM 1657 N N . GLU A 1 221 ? -10.151 8.015 0.132 1.00 94.88 221 GLU A N 1
ATOM 1658 C CA . GLU A 1 221 ? -10.051 6.633 0.566 1.00 94.88 221 GLU A CA 1
ATOM 1659 C C . GLU A 1 221 ? -8.577 6.356 0.862 1.00 94.88 221 GLU A C 1
ATOM 1661 O O . GLU A 1 221 ? -7.721 6.742 0.063 1.00 94.88 221 GLU A O 1
ATOM 1666 N N . ALA A 1 222 ? -8.295 5.772 2.021 1.00 96.00 222 ALA A N 1
ATOM 1667 C CA . ALA A 1 222 ? -6.970 5.320 2.417 1.00 96.00 222 ALA A CA 1
ATOM 1668 C C . ALA A 1 222 ? -6.971 3.796 2.509 1.00 96.00 222 ALA A C 1
ATOM 1670 O O . ALA A 1 222 ? -7.900 3.226 3.083 1.00 96.00 222 ALA A O 1
ATOM 1671 N N . ASP A 1 223 ? -5.928 3.155 1.991 1.00 97.69 223 ASP A N 1
ATOM 1672 C CA . ASP A 1 223 ? -5.852 1.694 1.968 1.00 97.69 223 ASP A CA 1
ATOM 1673 C C . ASP A 1 223 ? -5.737 1.144 3.402 1.00 97.69 223 ASP A C 1
ATOM 1675 O O . ASP A 1 223 ? -6.499 0.259 3.782 1.00 97.69 223 ASP A O 1
ATOM 1679 N N . VAL A 1 224 ? -4.876 1.727 4.251 1.00 98.19 224 VAL A N 1
ATOM 1680 C CA . VAL A 1 224 ? -4.772 1.351 5.675 1.00 98.19 224 VAL A CA 1
ATOM 1681 C C . VAL A 1 224 ? -4.582 2.573 6.583 1.00 98.19 224 VAL A C 1
ATOM 1683 O O . VAL A 1 224 ? -3.801 3.471 6.274 1.00 98.19 224 VAL A O 1
ATOM 1686 N N . ILE A 1 225 ? -5.273 2.603 7.730 1.00 98.44 225 ILE A N 1
ATOM 1687 C CA . ILE A 1 225 ? -5.055 3.573 8.821 1.00 98.44 225 ILE A CA 1
ATOM 1688 C C . ILE A 1 225 ? -4.944 2.843 10.157 1.00 98.44 225 ILE A C 1
ATOM 1690 O O . ILE A 1 225 ? -5.804 2.024 10.472 1.00 98.44 225 ILE A O 1
ATOM 1694 N N . TYR A 1 226 ? -3.953 3.160 10.989 1.00 98.38 226 TYR A N 1
ATOM 1695 C CA . TYR A 1 226 ? -3.819 2.531 12.307 1.00 98.38 226 TYR A CA 1
ATOM 1696 C C . TYR A 1 226 ? -3.051 3.372 13.327 1.00 98.38 226 TYR A C 1
ATOM 1698 O O . TYR A 1 226 ? -2.351 4.317 12.977 1.00 98.38 226 TYR A O 1
ATOM 1706 N N . ALA A 1 227 ? -3.185 3.013 14.606 1.00 97.81 227 ALA A N 1
ATOM 1707 C CA . ALA A 1 227 ? -2.373 3.562 15.687 1.00 97.81 227 ALA A CA 1
ATOM 1708 C C . ALA A 1 227 ? -1.120 2.694 15.878 1.00 97.81 227 ALA A C 1
ATOM 1710 O O . ALA A 1 227 ? -1.223 1.516 16.240 1.00 97.81 227 ALA A O 1
ATOM 1711 N N . GLY A 1 228 ? 0.043 3.275 15.603 1.00 97.50 228 GLY A N 1
ATOM 1712 C CA . GLY A 1 228 ? 1.346 2.634 15.694 1.00 97.50 228 GLY A CA 1
ATOM 1713 C C . GLY A 1 228 ? 1.873 2.570 17.124 1.00 97.50 228 GLY A C 1
ATOM 1714 O O . GLY A 1 228 ? 1.519 3.376 17.987 1.00 97.50 228 GLY A O 1
ATOM 1715 N N . ASN A 1 229 ? 2.742 1.595 17.384 1.00 96.88 229 ASN A N 1
ATOM 1716 C CA . ASN A 1 229 ? 3.425 1.419 18.666 1.00 96.88 229 ASN A CA 1
ATOM 1717 C C . ASN A 1 229 ? 4.424 2.558 18.968 1.00 96.88 229 ASN A C 1
ATOM 1719 O O . ASN A 1 229 ? 4.883 2.707 20.096 1.00 96.88 229 ASN A O 1
ATOM 1723 N N . ASP A 1 230 ? 4.728 3.390 17.970 1.00 96.31 230 ASP A N 1
ATOM 1724 C CA . ASP A 1 230 ? 5.469 4.646 18.102 1.00 96.31 230 ASP A CA 1
ATOM 1725 C C . ASP A 1 230 ? 4.617 5.803 18.663 1.00 96.31 230 ASP A C 1
ATOM 1727 O O . ASP A 1 230 ? 5.107 6.925 18.795 1.00 96.31 230 ASP A O 1
ATOM 1731 N N . GLY A 1 231 ? 3.345 5.548 18.990 1.00 96.25 231 GLY A N 1
ATOM 1732 C CA . GLY A 1 231 ? 2.417 6.537 19.536 1.00 96.25 231 GLY A CA 1
ATOM 1733 C C . GLY A 1 231 ? 1.794 7.455 18.484 1.00 96.25 231 GLY A C 1
ATOM 1734 O O . GLY A 1 231 ? 1.158 8.442 18.853 1.00 96.25 231 GLY A O 1
ATOM 1735 N N . ARG A 1 232 ? 1.961 7.155 17.190 1.00 98.12 232 ARG A N 1
ATOM 1736 C CA . ARG A 1 232 ? 1.440 7.965 16.079 1.00 98.12 232 ARG A CA 1
ATOM 1737 C C . ARG A 1 232 ? 0.330 7.252 15.321 1.00 98.12 232 ARG A C 1
ATOM 1739 O O . ARG A 1 232 ? 0.186 6.036 15.385 1.00 98.12 232 ARG A O 1
ATOM 1746 N N . ILE A 1 233 ? -0.457 8.016 14.572 1.00 98.31 233 ILE A N 1
ATOM 1747 C CA . ILE A 1 233 ? -1.457 7.492 13.643 1.00 98.31 233 ILE A CA 1
ATOM 1748 C C . ILE A 1 233 ? -0.852 7.467 12.244 1.00 98.31 233 ILE A C 1
ATOM 1750 O O . ILE A 1 233 ? -0.425 8.494 11.716 1.00 98.31 233 ILE A O 1
ATOM 1754 N N . HIS A 1 234 ? -0.849 6.296 11.632 1.00 98.62 234 HIS A N 1
ATOM 1755 C CA . HIS A 1 234 ? -0.292 6.048 10.311 1.00 98.62 234 HIS A CA 1
ATOM 1756 C C . HIS A 1 234 ? -1.421 5.922 9.294 1.00 98.62 234 HIS A C 1
ATOM 1758 O O . HIS A 1 234 ? -2.431 5.279 9.576 1.00 98.62 234 HIS A O 1
ATOM 1764 N N . LEU A 1 235 ? -1.260 6.545 8.127 1.00 98.56 235 LEU A N 1
ATOM 1765 C CA . LEU A 1 235 ? -2.141 6.410 6.966 1.00 98.56 235 LEU A CA 1
ATOM 1766 C C . LEU A 1 235 ? -1.294 6.012 5.763 1.00 98.56 235 LEU A C 1
ATOM 1768 O O . LEU A 1 235 ? -0.493 6.812 5.271 1.00 98.56 235 LEU A O 1
ATOM 1772 N N . TYR A 1 236 ? -1.477 4.786 5.287 1.00 98.12 236 TYR A N 1
ATOM 1773 C CA . TYR A 1 236 ? -0.672 4.203 4.221 1.00 98.12 236 TYR A CA 1
ATOM 1774 C C . TYR A 1 236 ? -1.491 3.996 2.949 1.00 98.12 236 TYR A C 1
ATOM 1776 O O . TYR A 1 236 ? -2.618 3.501 2.980 1.00 98.12 236 TYR A O 1
ATOM 1784 N N . GLU A 1 237 ? -0.893 4.381 1.823 1.00 97.81 237 GLU A N 1
ATOM 1785 C CA . GLU A 1 237 ? -1.354 4.024 0.481 1.00 97.81 237 GLU A CA 1
ATOM 1786 C C . GLU A 1 237 ? -0.558 2.800 0.020 1.00 97.81 237 GLU A C 1
ATOM 1788 O O . GLU A 1 237 ? 0.673 2.822 0.001 1.00 97.81 237 GLU A O 1
ATOM 1793 N N . ILE A 1 238 ? -1.247 1.737 -0.375 1.00 97.62 238 ILE A N 1
ATOM 1794 C CA . ILE A 1 238 ? -0.662 0.441 -0.699 1.00 97.62 238 ILE A CA 1
ATOM 1795 C C . ILE A 1 238 ? -0.814 0.153 -2.183 1.00 97.62 238 ILE A C 1
ATOM 1797 O O . ILE A 1 238 ? -1.864 0.354 -2.797 1.00 97.62 238 ILE A O 1
ATOM 1801 N N . LYS A 1 239 ? 0.262 -0.317 -2.805 1.00 95.38 239 LYS A N 1
ATOM 1802 C CA . LYS A 1 239 ? 0.281 -0.718 -4.209 1.00 95.38 239 LYS A CA 1
ATOM 1803 C C . LYS A 1 239 ? 0.971 -2.064 -4.347 1.00 95.38 239 LYS A C 1
ATOM 1805 O O . LYS A 1 239 ? 1.865 -2.422 -3.591 1.00 95.38 239 LYS A O 1
ATOM 1810 N N . ASN A 1 240 ? 0.558 -2.828 -5.347 1.00 93.19 240 ASN A N 1
ATOM 1811 C CA . ASN A 1 240 ? 1.199 -4.105 -5.637 1.00 93.19 240 ASN A CA 1
ATOM 1812 C C . ASN A 1 240 ? 2.562 -3.922 -6.323 1.00 93.19 240 ASN A C 1
ATOM 1814 O O . ASN A 1 240 ? 3.437 -4.749 -6.134 1.00 93.19 240 ASN A O 1
ATOM 1818 N N . THR A 1 241 ? 2.750 -2.860 -7.115 1.00 92.88 241 THR A N 1
ATOM 1819 C CA . THR A 1 241 ? 3.992 -2.600 -7.864 1.00 92.88 241 THR A CA 1
ATOM 1820 C C . THR A 1 241 ? 4.295 -1.104 -7.964 1.00 92.88 241 THR A C 1
ATOM 1822 O O . THR A 1 241 ? 3.386 -0.265 -7.942 1.00 92.88 241 THR A O 1
ATOM 1825 N N . ALA A 1 242 ? 5.567 -0.764 -8.187 1.00 93.31 242 ALA A N 1
ATOM 1826 C CA . ALA A 1 242 ? 5.993 0.599 -8.518 1.00 93.31 242 ALA A CA 1
ATOM 1827 C C . ALA A 1 242 ? 5.294 1.150 -9.767 1.00 93.31 242 ALA A C 1
ATOM 1829 O O . ALA A 1 242 ? 4.908 2.320 -9.813 1.00 93.31 242 ALA A O 1
ATOM 1830 N N . GLN A 1 243 ? 5.050 0.299 -10.768 1.00 90.62 243 GLN A N 1
ATOM 1831 C CA . GLN A 1 243 ? 4.346 0.719 -11.975 1.00 90.62 243 GLN A CA 1
ATOM 1832 C C . GLN A 1 243 ? 2.882 1.088 -11.701 1.00 90.62 243 GLN A C 1
ATOM 1834 O O . GLN A 1 243 ? 2.368 2.025 -12.319 1.00 90.62 243 GLN A O 1
ATOM 1839 N N . ALA A 1 244 ? 2.208 0.393 -10.779 1.00 92.12 244 ALA A N 1
ATOM 1840 C CA . ALA A 1 244 ? 0.843 0.725 -10.378 1.00 92.12 244 ALA A CA 1
ATOM 1841 C C . ALA A 1 244 ? 0.776 2.090 -9.680 1.00 92.12 244 ALA A C 1
ATOM 1843 O O . ALA A 1 244 ? -0.106 2.893 -9.998 1.00 92.12 244 ALA A O 1
ATOM 1844 N N . LEU A 1 245 ? 1.743 2.387 -8.804 1.00 94.06 245 LEU A N 1
ATOM 1845 C CA . LEU A 1 245 ? 1.890 3.713 -8.204 1.00 94.06 245 LEU A CA 1
ATOM 1846 C C . LEU A 1 245 ? 2.097 4.787 -9.282 1.00 94.06 245 LEU A C 1
ATOM 1848 O O . LEU A 1 245 ? 1.355 5.768 -9.328 1.00 94.06 245 LEU A O 1
ATOM 1852 N N . ALA A 1 246 ? 3.034 4.563 -10.206 1.00 91.56 246 ALA A N 1
ATOM 1853 C CA . ALA A 1 246 ? 3.289 5.469 -11.323 1.00 91.56 246 ALA A CA 1
ATOM 1854 C C . ALA A 1 246 ? 2.032 5.724 -12.167 1.00 91.56 246 ALA A C 1
ATOM 1856 O O . ALA A 1 246 ? 1.686 6.866 -12.466 1.00 91.56 246 ALA A O 1
ATOM 1857 N N . ASN A 1 247 ? 1.286 4.672 -12.505 1.00 90.88 247 ASN A N 1
ATOM 1858 C CA . ASN A 1 247 ? 0.035 4.791 -13.252 1.00 90.88 247 ASN A CA 1
ATOM 1859 C C . ASN A 1 247 ? -1.025 5.605 -12.496 1.00 90.88 247 ASN A C 1
ATOM 1861 O O . ASN A 1 247 ? -1.800 6.324 -13.129 1.00 90.88 247 ASN A O 1
ATOM 1865 N N . LYS A 1 248 ? -1.075 5.498 -11.163 1.00 90.19 248 LYS A N 1
ATOM 1866 C CA . LYS A 1 248 ? -1.999 6.262 -10.318 1.00 90.19 248 LYS A CA 1
ATOM 1867 C C . LYS A 1 248 ? -1.621 7.744 -10.282 1.00 90.19 248 LYS A C 1
ATOM 1869 O O . LYS A 1 248 ? -2.478 8.576 -10.569 1.00 90.19 248 LYS A O 1
ATOM 1874 N N . ILE A 1 249 ? -0.356 8.056 -10.010 1.00 90.31 249 ILE A N 1
ATOM 1875 C CA . ILE A 1 249 ? 0.149 9.434 -9.908 1.00 90.31 249 ILE A CA 1
ATOM 1876 C C . ILE A 1 249 ? 0.005 10.176 -11.244 1.00 90.31 249 ILE A C 1
ATOM 1878 O O . ILE A 1 249 ? -0.482 11.303 -11.257 1.00 90.31 249 ILE A O 1
ATOM 1882 N N . ARG A 1 250 ? 0.292 9.523 -12.384 1.00 87.62 250 ARG A N 1
ATOM 1883 C CA . ARG A 1 250 ? 0.082 10.129 -13.718 1.00 87.62 250 ARG A CA 1
ATOM 1884 C C . ARG A 1 250 ? -1.368 10.539 -13.978 1.00 87.62 250 ARG A C 1
ATOM 1886 O O . ARG A 1 250 ? -1.610 11.482 -14.723 1.00 87.62 250 ARG A O 1
ATOM 1893 N N . LYS A 1 251 ? -2.340 9.826 -13.400 1.00 87.88 251 LYS A N 1
ATOM 1894 C CA . LYS A 1 251 ? -3.763 10.174 -13.529 1.00 87.88 251 LYS A CA 1
ATOM 1895 C C . LYS A 1 251 ? -4.147 11.330 -12.609 1.00 87.88 251 LYS A C 1
ATOM 1897 O O . LYS A 1 251 ? -4.995 12.134 -12.982 1.00 87.88 251 LYS A O 1
ATOM 1902 N N . SER A 1 252 ? -3.581 11.385 -11.403 1.00 84.50 252 SER A N 1
ATOM 1903 C CA . SER A 1 252 ? -3.825 12.461 -10.444 1.00 84.50 252 SER A CA 1
ATOM 1904 C C . SER A 1 252 ? -2.807 12.437 -9.302 1.00 84.50 252 SER A C 1
ATOM 1906 O O . SER A 1 252 ? -2.633 11.413 -8.640 1.00 84.50 252 SER A O 1
ATOM 1908 N N . THR A 1 253 ? -2.221 13.597 -9.004 1.00 85.38 253 THR A N 1
ATOM 1909 C CA . THR A 1 253 ? -1.372 13.833 -7.823 1.00 85.38 253 THR A CA 1
ATOM 1910 C C . THR A 1 253 ? -2.180 14.244 -6.584 1.00 85.38 253 THR A C 1
ATOM 1912 O O . THR A 1 253 ? -1.629 14.371 -5.488 1.00 85.38 253 THR A O 1
ATOM 1915 N N . ASP A 1 254 ? -3.503 14.412 -6.713 1.00 91.81 254 ASP A N 1
ATOM 1916 C CA . ASP A 1 254 ? -4.354 14.918 -5.629 1.00 91.81 254 ASP A CA 1
ATOM 1917 C C . ASP A 1 254 ? -4.348 14.020 -4.397 1.00 91.81 254 ASP A C 1
ATOM 1919 O O . ASP A 1 254 ? -4.477 14.525 -3.283 1.00 91.81 254 ASP A O 1
ATOM 1923 N N . GLN A 1 255 ? -4.199 12.708 -4.590 1.00 92.94 255 GLN A N 1
ATOM 1924 C CA . GLN A 1 255 ? -4.153 11.744 -3.494 1.00 92.94 255 GLN A CA 1
ATOM 1925 C C . GLN A 1 255 ? -2.947 12.011 -2.582 1.00 92.94 255 GLN A C 1
ATOM 1927 O O . GLN A 1 255 ? -3.137 12.225 -1.388 1.00 92.94 255 GLN A O 1
ATOM 1932 N N . LEU A 1 256 ? -1.732 12.109 -3.139 1.00 95.75 256 LEU A N 1
ATOM 1933 C CA . LEU A 1 256 ? -0.517 12.390 -2.360 1.00 95.75 256 LEU A CA 1
ATOM 1934 C C . LEU A 1 256 ? -0.602 13.747 -1.658 1.00 95.75 256 LEU A C 1
ATOM 1936 O O . LEU A 1 256 ? -0.278 13.869 -0.479 1.00 95.75 256 LEU A O 1
ATOM 1940 N N . ARG A 1 257 ? -1.118 14.767 -2.353 1.00 96.81 257 ARG A N 1
ATOM 1941 C CA . ARG A 1 257 ? -1.357 16.086 -1.752 1.00 96.81 257 ARG A CA 1
ATOM 1942 C C . ARG A 1 257 ? -2.315 16.010 -0.558 1.00 96.81 257 ARG A C 1
ATOM 1944 O O . ARG A 1 257 ? -2.077 16.666 0.450 1.00 96.81 257 ARG A O 1
ATOM 1951 N N . ARG A 1 258 ? -3.396 15.229 -0.652 1.00 97.69 258 ARG A N 1
ATOM 1952 C CA . ARG A 1 258 ? -4.356 15.043 0.451 1.00 97.69 258 ARG A CA 1
ATOM 1953 C C . ARG A 1 258 ? -3.753 14.255 1.612 1.00 97.69 258 ARG A C 1
ATOM 1955 O O . ARG A 1 258 ? -4.071 14.567 2.754 1.00 97.69 258 ARG A O 1
ATOM 1962 N N . MET A 1 259 ? -2.874 13.289 1.344 1.00 98.31 259 MET A N 1
ATOM 1963 C CA . MET A 1 259 ? -2.124 12.579 2.389 1.00 98.31 259 MET A CA 1
ATOM 1964 C C . MET A 1 259 ? -1.218 13.545 3.159 1.00 98.31 259 MET A C 1
ATOM 1966 O O . MET A 1 259 ? -1.260 13.575 4.385 1.00 98.31 259 MET A O 1
ATOM 1970 N N . VAL A 1 260 ? -0.479 14.404 2.452 1.00 98.19 260 VAL A N 1
ATOM 1971 C CA . VAL A 1 260 ? 0.331 15.469 3.070 1.00 98.19 260 VAL A CA 1
ATOM 1972 C C . VAL A 1 260 ? -0.535 16.398 3.921 1.00 98.19 260 VAL A C 1
ATOM 1974 O O . VAL A 1 260 ? -0.238 16.603 5.088 1.00 98.19 260 VAL A O 1
ATOM 1977 N N . GLN A 1 261 ? -1.672 16.872 3.402 1.00 98.38 261 GLN A N 1
ATOM 1978 C CA . GLN A 1 261 ? -2.608 17.693 4.186 1.00 98.38 261 GLN A CA 1
ATOM 1979 C C . GLN A 1 261 ? -3.135 16.971 5.435 1.00 98.38 261 GLN A C 1
ATOM 1981 O O . GLN A 1 261 ? -3.335 17.596 6.474 1.00 98.38 261 GLN A O 1
ATOM 1986 N N . TRP A 1 262 ? -3.382 15.662 5.341 1.00 98.44 262 TRP A N 1
ATOM 1987 C CA . TRP A 1 262 ? -3.815 14.853 6.477 1.00 98.44 262 TRP A CA 1
ATOM 1988 C C . TRP A 1 262 ? -2.728 14.749 7.555 1.00 98.44 262 TRP A C 1
ATOM 1990 O O . TRP A 1 262 ? -3.050 14.901 8.737 1.00 98.44 262 TRP A O 1
ATOM 2000 N N . ARG A 1 263 ? -1.466 14.534 7.147 1.00 98.31 263 ARG A N 1
ATOM 2001 C CA . ARG A 1 263 ? -0.276 14.542 8.016 1.00 98.31 263 ARG A CA 1
ATOM 2002 C C . ARG A 1 263 ? -0.096 15.907 8.676 1.00 98.31 263 ARG A C 1
ATOM 2004 O O . ARG A 1 263 ? -0.024 15.987 9.893 1.00 98.31 263 ARG A O 1
ATOM 2011 N N . ASP A 1 264 ? -0.082 16.973 7.884 1.00 98.38 264 A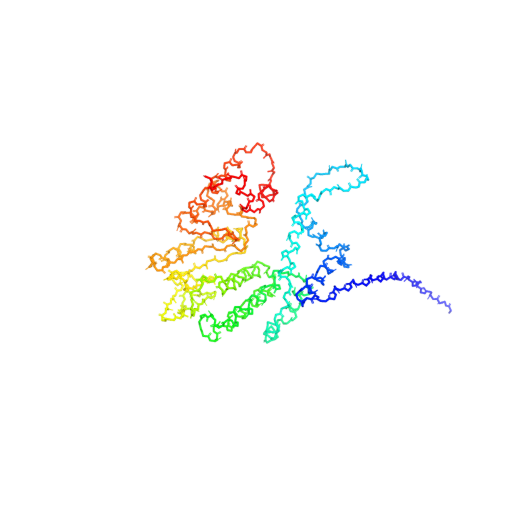SP A N 1
ATOM 2012 C CA . ASP A 1 264 ? 0.267 18.328 8.327 1.00 98.38 264 ASP A CA 1
ATOM 2013 C C . ASP A 1 264 ? -0.797 18.961 9.242 1.00 98.38 264 ASP A C 1
ATOM 2015 O O . ASP A 1 264 ? -0.532 19.958 9.908 1.00 98.38 264 ASP A O 1
ATOM 2019 N N . ALA A 1 265 ? -1.997 18.376 9.317 1.00 97.94 265 ALA A N 1
ATOM 2020 C CA . ALA A 1 265 ? -3.000 18.756 10.311 1.00 97.94 265 ALA A CA 1
ATOM 2021 C C . ALA A 1 265 ? -2.606 18.366 11.753 1.00 97.94 265 ALA A C 1
ATOM 2023 O O . ALA A 1 265 ? -3.156 18.931 12.696 1.00 97.94 265 ALA A O 1
ATOM 2024 N N . ASP A 1 266 ? -1.694 17.404 11.923 1.00 97.88 266 ASP A N 1
ATOM 2025 C CA . ASP A 1 266 ? -1.080 17.018 13.200 1.00 97.88 266 ASP A CA 1
ATOM 2026 C C . ASP A 1 266 ? 0.290 16.360 12.925 1.00 97.88 266 ASP A C 1
ATOM 2028 O O . ASP A 1 266 ? 0.418 15.132 12.938 1.00 97.88 266 ASP A O 1
ATOM 2032 N N . PRO A 1 267 ? 1.322 17.160 12.603 1.00 96.44 267 PRO A N 1
ATOM 2033 C CA . PRO A 1 267 ? 2.594 16.647 12.095 1.00 96.44 267 PRO A CA 1
ATOM 2034 C C . PRO A 1 267 ? 3.390 15.856 13.140 1.00 96.44 267 PRO A C 1
ATOM 2036 O O . PRO A 1 267 ? 4.239 15.043 12.773 1.00 96.44 267 PRO A O 1
ATOM 2039 N N . ASP A 1 268 ? 3.116 16.031 14.432 1.00 96.88 268 ASP A N 1
ATOM 2040 C CA . ASP A 1 268 ? 3.769 15.267 15.498 1.00 96.88 268 ASP A CA 1
ATOM 2041 C C . ASP A 1 268 ? 3.080 13.916 15.729 1.00 96.88 268 ASP A C 1
ATOM 2043 O O . ASP A 1 268 ? 3.764 12.906 15.941 1.00 96.88 268 ASP A O 1
ATOM 2047 N N . GLY A 1 269 ? 1.747 13.887 15.619 1.00 97.62 269 GLY A N 1
ATOM 2048 C CA . GLY A 1 269 ? 0.915 12.708 15.850 1.00 97.62 269 GLY A CA 1
ATOM 2049 C C . GLY A 1 269 ? 0.594 11.867 14.612 1.00 97.62 269 GLY A C 1
ATOM 2050 O O . GLY A 1 269 ? 0.133 10.738 14.773 1.00 97.62 269 GLY A O 1
ATOM 2051 N N . ARG A 1 270 ? 0.832 12.349 13.383 1.00 98.44 270 ARG A N 1
ATOM 2052 C CA . ARG A 1 270 ? 0.423 11.656 12.143 1.00 98.44 270 ARG A CA 1
ATOM 2053 C C . ARG A 1 270 ? 1.559 11.355 11.188 1.00 98.44 270 ARG A C 1
ATOM 2055 O O . ARG A 1 270 ? 2.457 12.166 10.985 1.00 98.44 270 ARG A O 1
ATOM 2062 N N . ARG A 1 271 ? 1.508 10.195 10.541 1.00 98.25 271 ARG A N 1
ATOM 2063 C CA . ARG A 1 271 ? 2.475 9.773 9.523 1.00 98.25 271 ARG A CA 1
ATOM 2064 C C . ARG A 1 271 ? 1.762 9.250 8.290 1.00 98.25 271 ARG A C 1
ATOM 2066 O O . ARG A 1 271 ? 0.707 8.631 8.384 1.00 98.25 271 ARG A O 1
ATOM 2073 N N . VAL A 1 272 ? 2.357 9.514 7.135 1.00 98.56 272 VAL A N 1
ATOM 2074 C CA . VAL A 1 272 ? 1.917 8.958 5.858 1.00 98.56 272 VAL A CA 1
ATOM 2075 C C . VAL A 1 272 ? 3.081 8.262 5.189 1.00 98.56 272 VAL A C 1
ATOM 2077 O O . VAL A 1 272 ? 4.222 8.694 5.345 1.00 98.56 272 VAL A O 1
ATOM 2080 N N . ALA A 1 273 ? 2.787 7.201 4.454 1.00 98.19 273 ALA A N 1
ATOM 2081 C CA . ALA A 1 273 ? 3.765 6.475 3.660 1.00 98.19 273 ALA A CA 1
ATOM 2082 C C . ALA A 1 273 ? 3.080 5.830 2.455 1.00 98.19 273 ALA A C 1
ATOM 2084 O O . ALA A 1 273 ? 1.858 5.646 2.433 1.00 98.19 273 ALA A O 1
ATOM 2085 N N . VAL A 1 274 ? 3.882 5.478 1.455 1.00 98.12 274 VAL A N 1
ATOM 2086 C CA . VAL A 1 274 ? 3.462 4.585 0.374 1.00 98.12 274 VAL A CA 1
ATOM 2087 C C . VAL A 1 274 ? 4.132 3.234 0.578 1.00 98.12 274 VAL A C 1
ATOM 2089 O O . VAL A 1 274 ? 5.315 3.170 0.896 1.00 98.12 274 VAL A O 1
ATOM 2092 N N . HIS A 1 275 ? 3.376 2.152 0.437 1.00 97.69 275 HIS A N 1
ATOM 2093 C CA . HIS A 1 275 ? 3.863 0.790 0.615 1.00 97.69 275 HIS A CA 1
ATOM 2094 C C . HIS A 1 275 ? 3.667 0.017 -0.684 1.00 97.69 275 HIS A C 1
ATOM 2096 O O . HIS A 1 275 ? 2.556 -0.088 -1.201 1.00 97.69 275 HIS A O 1
ATOM 2102 N N . ILE A 1 276 ? 4.747 -0.529 -1.227 1.00 95.81 276 ILE A N 1
ATOM 2103 C CA . ILE A 1 276 ? 4.727 -1.396 -2.397 1.00 95.81 276 ILE A CA 1
ATOM 2104 C C . ILE A 1 276 ? 5.152 -2.790 -1.952 1.00 95.81 276 ILE A C 1
ATOM 2106 O O . ILE A 1 276 ? 6.250 -2.966 -1.432 1.00 95.81 276 ILE A O 1
ATOM 2110 N N . GLY A 1 277 ? 4.285 -3.783 -2.162 1.00 86.19 277 GLY A N 1
ATOM 2111 C CA . GLY A 1 277 ? 4.468 -5.133 -1.610 1.00 86.19 277 GLY A CA 1
ATOM 2112 C C . GLY A 1 277 ? 5.696 -5.901 -2.117 1.00 86.19 277 GLY A C 1
ATOM 2113 O O . GLY A 1 277 ? 6.109 -6.861 -1.478 1.00 86.19 277 GLY A O 1
ATOM 2114 N N . THR A 1 278 ? 6.287 -5.484 -3.237 1.00 88.62 278 THR A N 1
ATOM 2115 C CA . THR A 1 278 ? 7.498 -6.074 -3.819 1.00 88.62 278 THR A CA 1
ATOM 2116 C C . THR A 1 278 ? 8.440 -4.980 -4.295 1.00 88.62 278 THR A C 1
ATOM 2118 O O . THR A 1 278 ? 7.995 -3.931 -4.760 1.00 88.62 278 THR A O 1
ATOM 2121 N N . ASP A 1 279 ? 9.737 -5.229 -4.203 1.00 89.94 279 ASP A N 1
ATOM 2122 C CA . ASP A 1 279 ? 10.786 -4.405 -4.793 1.00 89.94 279 ASP A CA 1
ATOM 2123 C C . ASP A 1 279 ? 11.163 -4.831 -6.219 1.00 89.94 279 ASP A C 1
ATOM 2125 O O . ASP A 1 279 ? 11.885 -4.115 -6.918 1.00 89.94 279 ASP A O 1
ATOM 2129 N N . GLN A 1 280 ? 10.599 -5.936 -6.709 1.00 87.50 280 GLN A N 1
ATOM 2130 C CA . GLN A 1 280 ? 10.730 -6.316 -8.105 1.00 87.50 280 GLN A CA 1
ATOM 2131 C C . GLN A 1 280 ? 10.105 -5.257 -9.014 1.00 87.50 280 GLN A C 1
ATOM 2133 O O . GLN A 1 280 ? 8.973 -4.797 -8.823 1.00 87.50 280 GLN A O 1
ATOM 2138 N N . GLY A 1 281 ? 10.857 -4.863 -10.043 1.00 86.50 281 GLY A N 1
ATOM 2139 C CA . GLY A 1 281 ? 10.423 -3.810 -10.961 1.00 86.50 281 GLY A CA 1
ATOM 2140 C C . GLY A 1 281 ? 10.343 -2.426 -10.306 1.00 86.50 281 GLY A C 1
ATOM 2141 O O . GLY A 1 281 ? 9.573 -1.577 -10.769 1.00 86.50 281 GLY A O 1
ATOM 2142 N N . TRP A 1 282 ? 11.134 -2.179 -9.254 1.00 91.50 282 TRP A N 1
ATOM 2143 C CA . TRP A 1 282 ? 11.242 -0.881 -8.578 1.00 91.50 282 TRP A CA 1
ATOM 2144 C C . TRP A 1 282 ? 11.515 0.287 -9.534 1.00 91.50 282 TRP A C 1
ATOM 2146 O O . TRP A 1 282 ? 11.060 1.403 -9.291 1.00 91.50 282 TRP A O 1
ATOM 2156 N N . THR A 1 283 ? 12.181 0.040 -10.664 1.00 89.56 283 THR A N 1
ATOM 2157 C CA . THR A 1 283 ? 12.448 1.049 -11.701 1.00 89.56 283 THR A CA 1
ATOM 2158 C C . THR A 1 283 ? 11.191 1.634 -12.334 1.00 89.56 283 THR A C 1
ATOM 2160 O O . THR A 1 283 ? 11.256 2.695 -12.951 1.00 89.56 283 THR A O 1
ATOM 2163 N N . GLY A 1 284 ? 10.013 1.046 -12.097 1.00 88.81 284 GLY A N 1
ATOM 2164 C CA . GLY A 1 284 ? 8.733 1.701 -12.362 1.00 88.81 284 GLY A CA 1
ATOM 2165 C C . GLY A 1 284 ? 8.605 3.085 -11.700 1.00 88.81 284 GLY A C 1
ATOM 2166 O O . GLY A 1 284 ? 7.929 3.950 -12.257 1.00 88.81 284 GLY A O 1
ATOM 2167 N N . LEU A 1 285 ? 9.297 3.330 -10.577 1.00 89.81 285 LEU A N 1
ATOM 2168 C CA . LEU A 1 285 ? 9.404 4.639 -9.911 1.00 89.81 285 LEU A CA 1
ATOM 2169 C C . LEU A 1 285 ? 10.127 5.694 -10.766 1.00 89.81 285 LEU A C 1
ATOM 2171 O O . LEU A 1 285 ? 9.836 6.885 -10.655 1.00 89.81 285 LEU A O 1
ATOM 2175 N N . LEU A 1 286 ? 11.024 5.249 -11.649 1.00 88.38 286 LEU A N 1
ATOM 2176 C CA . LEU A 1 286 ? 11.751 6.070 -12.622 1.00 88.38 286 LEU A CA 1
ATOM 2177 C C . LEU A 1 286 ? 10.967 6.232 -13.930 1.00 88.38 286 LEU A C 1
ATOM 2179 O O . LEU A 1 286 ? 11.500 6.657 -14.951 1.00 88.38 286 LEU A O 1
ATOM 2183 N N . SER A 1 287 ? 9.679 5.892 -13.932 1.00 84.75 287 SER A N 1
ATOM 2184 C CA . SER A 1 287 ? 8.814 6.288 -15.032 1.00 84.75 287 SER A CA 1
ATOM 2185 C C . SER A 1 287 ? 8.665 7.806 -15.073 1.00 84.75 287 SER A C 1
ATOM 2187 O O . SER A 1 287 ? 8.439 8.432 -14.037 1.00 84.75 287 SER A O 1
ATOM 2189 N N . LEU A 1 288 ? 8.652 8.375 -16.276 1.00 81.69 288 LEU A N 1
ATOM 2190 C CA . LEU A 1 288 ? 8.286 9.775 -16.470 1.00 81.69 288 LEU A CA 1
ATOM 2191 C C . LEU A 1 288 ? 6.803 10.017 -16.133 1.00 81.69 288 LEU A C 1
ATOM 2193 O O . LEU A 1 288 ? 5.929 9.180 -16.407 1.00 81.69 288 LEU A O 1
ATOM 2197 N N . MET A 1 289 ? 6.522 11.182 -15.555 1.00 75.94 289 MET A N 1
ATOM 2198 C CA . MET A 1 289 ? 5.189 11.722 -15.304 1.00 75.94 289 MET A CA 1
ATOM 2199 C C . MET A 1 289 ? 4.526 12.166 -16.606 1.00 75.94 289 MET A C 1
ATOM 2201 O O . MET A 1 289 ? 3.358 11.859 -16.848 1.00 75.94 289 MET A O 1
ATOM 2205 N N . LYS A 1 290 ? 5.289 12.864 -17.451 1.00 75.25 290 LYS A N 1
ATOM 2206 C CA . LYS A 1 290 ? 4.905 13.335 -18.785 1.00 75.25 290 LYS A CA 1
ATOM 2207 C C . LYS A 1 290 ? 5.968 12.883 -19.773 1.00 75.25 290 LYS A C 1
ATOM 2209 O O . LYS A 1 290 ? 7.141 12.866 -19.432 1.00 75.25 290 LYS A O 1
ATOM 2214 N N . ARG A 1 291 ? 5.576 12.502 -20.988 1.00 70.62 291 ARG A N 1
ATOM 2215 C CA . ARG A 1 291 ? 6.546 12.011 -21.984 1.00 70.62 291 ARG A CA 1
ATOM 2216 C C . ARG A 1 291 ? 7.456 13.120 -22.504 1.00 70.62 291 ARG A C 1
ATOM 2218 O O . ARG A 1 291 ? 8.532 12.832 -23.004 1.00 70.62 291 ARG A O 1
ATOM 2225 N N . GLU A 1 292 ? 6.992 14.357 -22.407 1.00 74.00 292 GLU A N 1
ATOM 2226 C CA . GLU A 1 292 ? 7.641 15.556 -22.925 1.00 74.00 292 GLU A CA 1
ATOM 2227 C C . GLU A 1 292 ? 8.625 16.181 -21.924 1.00 74.00 292 GLU A C 1
ATOM 2229 O O . GLU A 1 292 ? 9.350 17.100 -22.289 1.00 74.00 292 GLU A O 1
ATOM 2234 N N . ASP A 1 293 ? 8.635 15.704 -20.677 1.00 77.94 293 ASP A N 1
ATOM 2235 C CA . ASP A 1 293 ? 9.527 16.159 -19.612 1.00 77.94 293 ASP A CA 1
ATOM 2236 C C . ASP A 1 293 ? 10.430 14.992 -19.208 1.00 77.94 293 ASP A C 1
ATOM 2238 O O . ASP A 1 293 ? 9.986 14.042 -18.562 1.00 77.94 293 ASP A O 1
ATOM 2242 N N . ASP A 1 294 ? 11.691 15.054 -19.629 1.00 72.19 294 ASP A N 1
ATOM 2243 C CA . ASP A 1 294 ? 12.691 13.997 -19.469 1.00 72.19 294 ASP A CA 1
ATOM 2244 C C . ASP A 1 294 ? 13.232 13.871 -18.035 1.00 72.19 294 ASP A C 1
ATOM 2246 O O . ASP A 1 294 ? 14.043 12.987 -17.753 1.00 72.19 294 ASP A O 1
ATOM 2250 N N . ARG A 1 295 ? 12.782 14.731 -17.111 1.00 73.25 295 ARG A N 1
ATOM 2251 C CA . ARG A 1 295 ? 13.272 14.781 -15.723 1.00 73.25 295 ARG A CA 1
ATOM 2252 C C . ARG A 1 295 ? 12.176 14.710 -14.672 1.00 73.25 295 ARG A C 1
ATOM 2254 O O . ARG A 1 295 ? 12.473 14.545 -13.487 1.00 73.25 295 ARG A O 1
ATOM 2261 N N . SER A 1 296 ? 10.915 14.804 -15.077 1.00 83.00 296 SER A N 1
ATOM 2262 C CA . SER A 1 296 ? 9.774 14.669 -14.179 1.00 83.00 296 SER A CA 1
ATOM 2263 C C . SER A 1 296 ? 9.474 13.195 -13.911 1.00 83.00 296 SER A C 1
ATOM 2265 O O . SER A 1 296 ? 8.573 12.609 -14.505 1.00 83.00 296 SER A O 1
ATOM 2267 N N . TYR A 1 297 ? 10.254 12.564 -13.036 1.00 86.69 297 TYR A N 1
ATOM 2268 C CA . TYR A 1 297 ? 10.049 11.177 -12.619 1.00 86.69 297 TYR A CA 1
ATOM 2269 C C . TYR A 1 297 ? 8.969 11.067 -11.543 1.00 86.69 297 TYR A C 1
ATOM 2271 O O . TYR A 1 297 ? 8.809 11.958 -10.714 1.00 86.69 297 TYR A O 1
ATOM 2279 N N . ILE A 1 298 ? 8.261 9.939 -11.501 1.00 88.88 298 ILE A N 1
ATOM 2280 C CA . ILE A 1 298 ? 7.229 9.679 -10.485 1.00 88.88 298 ILE A CA 1
ATOM 2281 C C . ILE A 1 298 ? 7.793 9.747 -9.064 1.00 88.88 298 ILE A C 1
ATOM 2283 O O . ILE A 1 298 ? 7.127 10.259 -8.166 1.00 88.88 298 ILE A O 1
ATOM 2287 N N . VAL A 1 299 ? 9.019 9.262 -8.862 1.00 93.06 299 VAL A N 1
ATOM 2288 C CA . VAL A 1 299 ? 9.701 9.328 -7.563 1.00 93.06 299 VAL A CA 1
ATOM 2289 C C . VAL A 1 299 ? 9.866 10.764 -7.046 1.00 93.06 299 VAL A C 1
ATOM 2291 O O . VAL A 1 299 ? 9.847 10.963 -5.833 1.00 93.06 299 VAL A O 1
ATOM 2294 N N . ASN A 1 300 ? 9.933 11.772 -7.927 1.00 93.75 300 ASN A N 1
ATOM 2295 C CA . ASN A 1 300 ? 10.060 13.174 -7.517 1.00 93.75 300 ASN A CA 1
ATOM 2296 C C . ASN A 1 300 ? 8.850 13.630 -6.692 1.00 93.75 300 ASN A C 1
ATOM 2298 O O . ASN A 1 300 ? 9.032 14.324 -5.703 1.00 93.75 300 ASN A O 1
ATOM 2302 N N . GLU A 1 301 ? 7.632 13.172 -7.009 1.00 94.75 301 GLU A N 1
ATOM 2303 C CA . GLU A 1 301 ? 6.438 13.525 -6.223 1.00 94.75 301 GLU A CA 1
ATOM 2304 C C . GLU A 1 301 ? 6.484 12.971 -4.792 1.00 94.75 301 GLU A C 1
ATOM 2306 O O . GLU A 1 301 ? 5.875 13.555 -3.899 1.00 94.75 301 GLU A O 1
ATOM 2311 N N . LEU A 1 302 ? 7.175 11.851 -4.555 1.00 96.25 302 LEU A N 1
ATOM 2312 C CA . LEU A 1 302 ? 7.371 11.327 -3.199 1.00 96.25 302 LEU A CA 1
ATOM 2313 C C . LEU A 1 302 ? 8.447 12.125 -2.457 1.00 96.25 302 LEU A C 1
ATOM 2315 O O . LEU A 1 302 ? 8.234 12.498 -1.305 1.00 96.25 302 LEU A O 1
ATOM 2319 N N . ILE A 1 303 ? 9.562 12.423 -3.135 1.00 96.31 303 ILE A N 1
ATOM 2320 C CA . ILE A 1 303 ? 10.689 13.189 -2.583 1.00 96.31 303 ILE A CA 1
ATOM 2321 C C . ILE A 1 303 ? 10.238 14.605 -2.202 1.00 96.31 303 ILE A C 1
ATOM 2323 O O . ILE A 1 303 ? 10.347 14.990 -1.042 1.00 96.31 303 ILE A O 1
ATOM 2327 N N . GLU A 1 304 ? 9.651 15.351 -3.142 1.00 95.62 304 GLU A N 1
ATOM 2328 C CA . GLU A 1 304 ? 9.216 16.746 -2.955 1.00 95.62 304 GLU A CA 1
ATOM 2329 C C . GLU A 1 304 ? 8.160 16.908 -1.854 1.00 95.62 304 GLU A C 1
ATOM 2331 O O . GLU A 1 304 ? 8.016 17.978 -1.265 1.00 95.62 304 GLU A O 1
ATOM 2336 N N . ARG A 1 305 ? 7.389 15.852 -1.582 1.00 96.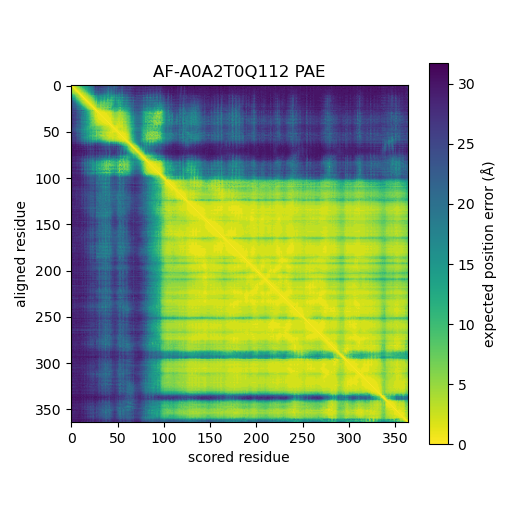00 305 ARG A N 1
ATOM 2337 C CA . ARG A 1 305 ? 6.330 15.835 -0.561 1.00 96.00 305 ARG A CA 1
ATOM 2338 C C . ARG A 1 305 ? 6.779 15.238 0.769 1.00 96.00 305 ARG A C 1
ATOM 2340 O O . ARG A 1 305 ? 5.971 15.152 1.700 1.00 96.00 305 ARG A O 1
ATOM 2347 N N . GLU A 1 306 ? 8.035 14.810 0.845 1.00 97.44 306 GLU A N 1
ATOM 2348 C CA . GLU A 1 306 ? 8.620 14.126 1.993 1.00 97.44 306 GLU A CA 1
ATOM 2349 C C . GLU A 1 306 ? 7.791 12.897 2.418 1.00 97.44 306 GLU A C 1
ATOM 2351 O O . GLU A 1 306 ? 7.495 12.694 3.599 1.00 97.44 306 GLU A O 1
ATOM 2356 N N . ILE A 1 307 ? 7.341 12.097 1.442 1.00 97.62 307 ILE A N 1
ATOM 2357 C CA . ILE A 1 307 ? 6.572 10.870 1.686 1.00 97.62 307 ILE A CA 1
ATOM 2358 C C . ILE A 1 307 ? 7.528 9.671 1.609 1.00 97.62 307 ILE A C 1
ATOM 2360 O O . ILE A 1 307 ? 8.025 9.371 0.521 1.00 97.62 307 ILE A O 1
ATOM 2364 N N . PRO A 1 308 ? 7.778 8.961 2.724 1.00 97.56 308 PRO A N 1
ATOM 2365 C CA . PRO A 1 308 ? 8.604 7.762 2.709 1.00 97.56 308 PRO A CA 1
ATOM 2366 C C . PRO A 1 308 ? 7.932 6.628 1.926 1.00 97.56 308 PRO A C 1
ATOM 2368 O O . PRO A 1 308 ? 6.701 6.526 1.853 1.00 97.56 308 PRO A O 1
ATOM 2371 N N . LEU A 1 309 ? 8.768 5.751 1.376 1.00 97.31 309 LEU A N 1
ATOM 2372 C CA . LEU A 1 309 ? 8.365 4.578 0.618 1.00 97.31 309 LEU A CA 1
ATOM 2373 C C . LEU A 1 309 ? 8.884 3.309 1.300 1.00 97.31 309 LEU A C 1
ATOM 2375 O O . LEU A 1 309 ? 10.086 3.166 1.512 1.00 97.31 309 LEU A O 1
ATOM 2379 N N . LEU A 1 310 ? 7.996 2.359 1.583 1.00 96.06 310 LEU A N 1
ATOM 2380 C CA . LEU A 1 310 ? 8.384 0.972 1.822 1.00 96.06 310 LEU A CA 1
ATOM 2381 C C . LEU A 1 310 ? 8.266 0.210 0.501 1.00 96.06 310 LEU A C 1
ATOM 2383 O O . LEU A 1 310 ? 7.183 0.147 -0.078 1.00 96.06 310 LEU A O 1
ATOM 2387 N N . LEU A 1 311 ? 9.368 -0.353 0.019 1.00 93.56 311 LEU A N 1
ATOM 2388 C CA . LEU A 1 311 ? 9.427 -1.108 -1.228 1.00 93.56 311 LEU A CA 1
ATOM 2389 C C . LEU A 1 311 ? 9.928 -2.523 -0.922 1.00 93.56 311 LEU A C 1
ATOM 2391 O O . LEU A 1 311 ? 11.102 -2.712 -0.606 1.00 93.56 311 LEU A O 1
ATOM 2395 N N . GLY A 1 312 ? 9.020 -3.502 -0.929 1.00 90.25 312 GLY A N 1
ATOM 2396 C CA . GLY A 1 312 ? 9.287 -4.823 -0.359 1.00 90.25 312 GLY A CA 1
ATOM 2397 C C . GLY A 1 312 ? 9.660 -4.700 1.123 1.00 90.25 312 GLY A C 1
ATOM 2398 O O . GLY A 1 312 ? 8.896 -4.160 1.922 1.00 90.25 312 GLY A O 1
ATOM 2399 N N . SER A 1 313 ? 10.856 -5.159 1.488 1.00 88.88 313 SER A N 1
ATOM 2400 C CA . SER A 1 313 ? 11.431 -5.010 2.834 1.00 88.88 313 SER A CA 1
ATOM 2401 C C . SER A 1 313 ? 12.258 -3.735 3.038 1.00 88.88 313 SER A C 1
ATOM 2403 O O . SER A 1 313 ? 12.789 -3.518 4.128 1.00 88.88 313 SER A O 1
ATOM 2405 N N . HIS A 1 314 ? 12.412 -2.892 2.015 1.00 92.81 314 HIS A N 1
ATOM 2406 C CA . HIS A 1 314 ? 13.324 -1.751 2.055 1.00 92.81 314 HIS A CA 1
ATOM 2407 C C . HIS A 1 314 ? 12.589 -0.458 2.391 1.00 92.81 314 HIS A C 1
ATOM 2409 O O . HIS A 1 314 ? 11.766 0.028 1.615 1.00 92.81 314 HIS A O 1
ATOM 2415 N N . GLN A 1 315 ? 12.921 0.129 3.540 1.00 94.25 315 GLN A N 1
ATOM 2416 C CA . GLN A 1 315 ? 12.432 1.449 3.921 1.00 94.25 315 GLN A CA 1
ATOM 2417 C C . GLN A 1 315 ? 13.319 2.544 3.319 1.00 94.25 315 GLN A C 1
ATOM 2419 O O . GLN A 1 315 ? 14.511 2.661 3.639 1.00 94.25 315 GLN A O 1
ATOM 2424 N N . LEU A 1 316 ? 12.712 3.355 2.458 1.00 95.06 316 LEU A N 1
ATOM 2425 C CA . LEU A 1 316 ? 13.337 4.451 1.735 1.00 95.06 316 LEU A CA 1
ATOM 2426 C C . LEU A 1 316 ? 12.707 5.773 2.186 1.00 95.06 316 LEU A C 1
ATOM 2428 O O . LEU A 1 316 ? 11.576 6.104 1.829 1.00 95.06 316 LEU A O 1
ATOM 2432 N N . ASP A 1 317 ? 13.441 6.525 3.000 1.00 96.19 317 ASP A N 1
ATOM 2433 C CA . ASP A 1 317 ? 13.124 7.927 3.275 1.00 96.19 317 ASP A CA 1
ATOM 2434 C C . ASP A 1 317 ? 13.375 8.810 2.024 1.00 96.19 317 ASP A C 1
ATOM 2436 O O . ASP A 1 317 ? 13.959 8.338 1.042 1.00 96.19 317 ASP A O 1
ATOM 2440 N N . PRO A 1 318 ? 12.920 10.077 2.009 1.00 96.25 318 PRO A N 1
ATOM 2441 C CA . PRO A 1 318 ? 13.085 10.956 0.849 1.00 96.25 318 PRO A CA 1
ATOM 2442 C C . PRO A 1 318 ? 14.540 11.138 0.389 1.00 96.25 318 PRO A C 1
ATOM 2444 O O . PRO A 1 318 ? 14.800 11.126 -0.812 1.00 96.25 318 PRO A O 1
ATOM 2447 N N . GLU A 1 319 ? 15.496 11.234 1.318 1.00 95.38 319 GLU A N 1
ATOM 2448 C CA . GLU A 1 319 ? 16.926 11.371 1.001 1.00 95.38 319 GLU A CA 1
ATOM 2449 C C . GLU A 1 319 ? 17.462 10.104 0.319 1.00 95.38 319 GLU A C 1
ATOM 2451 O O . GLU A 1 319 ? 18.199 10.149 -0.667 1.00 95.38 319 GLU A O 1
ATOM 2456 N N . ARG A 1 320 ? 17.054 8.934 0.815 1.00 94.62 320 ARG A N 1
ATOM 2457 C CA . ARG A 1 320 ? 17.353 7.640 0.205 1.00 94.62 320 ARG A CA 1
ATOM 2458 C C . ARG A 1 320 ? 16.735 7.507 -1.187 1.00 94.62 320 ARG A C 1
ATOM 2460 O O . ARG A 1 320 ? 17.409 7.048 -2.109 1.00 94.62 320 ARG A O 1
ATOM 2467 N N . LEU A 1 321 ? 15.481 7.912 -1.363 1.00 94.81 321 LEU A N 1
ATOM 2468 C CA . LEU A 1 321 ? 14.835 7.915 -2.677 1.00 94.81 321 LEU A CA 1
ATOM 2469 C C . LEU A 1 321 ? 15.578 8.814 -3.670 1.00 94.81 321 LEU A C 1
ATOM 2471 O O . LEU A 1 321 ? 15.743 8.427 -4.827 1.00 94.81 321 LEU A O 1
ATOM 2475 N N . GLU A 1 322 ? 16.055 9.975 -3.221 1.00 94.50 322 GLU A N 1
ATOM 2476 C CA . GLU A 1 322 ? 16.843 10.888 -4.043 1.00 94.50 322 GLU A CA 1
ATOM 2477 C C . GLU A 1 322 ? 18.169 10.269 -4.487 1.00 94.50 322 GLU A C 1
ATOM 2479 O O . GLU A 1 322 ? 18.420 10.208 -5.690 1.00 94.50 322 GLU A O 1
ATOM 2484 N N . ARG A 1 323 ? 18.959 9.704 -3.565 1.00 93.62 323 ARG A N 1
ATOM 2485 C CA . ARG A 1 323 ? 20.216 9.025 -3.927 1.00 93.62 323 ARG A CA 1
ATOM 2486 C C . ARG A 1 323 ? 20.002 7.849 -4.878 1.00 93.62 323 ARG A C 1
ATOM 2488 O O . ARG A 1 323 ? 20.767 7.666 -5.822 1.00 93.62 323 ARG A O 1
ATOM 2495 N N . LEU A 1 324 ? 18.954 7.051 -4.655 1.00 92.69 324 LEU A N 1
ATOM 2496 C CA . LEU A 1 324 ? 18.610 5.938 -5.544 1.00 92.69 324 LEU A CA 1
ATOM 2497 C C . LEU A 1 324 ? 18.248 6.434 -6.951 1.00 92.69 324 LEU A C 1
ATOM 2499 O O . LEU A 1 324 ? 18.700 5.855 -7.939 1.00 92.69 324 LEU A O 1
ATOM 2503 N N . LYS A 1 325 ? 17.452 7.507 -7.042 1.00 92.19 325 LYS A N 1
ATOM 2504 C CA . LYS A 1 325 ? 17.093 8.168 -8.305 1.00 92.19 325 LYS A CA 1
ATOM 2505 C C . LYS A 1 325 ? 18.345 8.659 -9.030 1.00 92.19 325 LYS A C 1
ATOM 2507 O O . LYS A 1 325 ? 18.513 8.335 -10.200 1.00 92.19 325 LYS A O 1
ATOM 2512 N N . GLU A 1 326 ? 19.205 9.416 -8.354 1.00 91.00 326 GLU A N 1
ATOM 2513 C CA . GLU A 1 326 ? 20.426 9.983 -8.940 1.00 91.00 326 GLU A CA 1
ATOM 2514 C C . GLU A 1 326 ? 21.355 8.890 -9.463 1.00 91.00 326 GLU A C 1
ATOM 2516 O O . GLU A 1 326 ? 21.680 8.886 -10.648 1.00 91.00 326 GLU A O 1
ATOM 2521 N N . ALA A 1 327 ? 21.670 7.888 -8.639 1.00 90.19 327 ALA A N 1
ATOM 2522 C CA . ALA A 1 327 ? 22.552 6.799 -9.045 1.00 90.19 327 ALA A CA 1
ATOM 2523 C C . ALA A 1 327 ? 21.993 6.003 -10.239 1.00 90.19 327 ALA A C 1
ATOM 2525 O O . ALA A 1 327 ? 22.740 5.579 -11.124 1.00 90.19 327 ALA A O 1
ATOM 2526 N N . ALA A 1 328 ? 20.671 5.816 -10.302 1.00 88.06 328 ALA A N 1
ATOM 2527 C CA . ALA A 1 328 ? 20.033 5.162 -11.436 1.00 88.06 328 ALA A CA 1
ATOM 2528 C C . ALA A 1 328 ? 20.068 6.027 -12.707 1.00 88.06 328 ALA A C 1
ATOM 2530 O O . ALA A 1 328 ? 20.338 5.506 -13.787 1.00 88.06 328 ALA A O 1
ATOM 2531 N N . VAL A 1 329 ? 19.820 7.336 -12.600 1.00 84.75 329 VAL A N 1
ATOM 2532 C CA . VAL A 1 329 ? 19.858 8.272 -13.738 1.00 84.75 329 VAL A CA 1
ATOM 2533 C C . VAL A 1 329 ? 21.282 8.454 -14.271 1.00 84.75 329 VAL A C 1
ATOM 2535 O O . VAL A 1 329 ? 21.472 8.484 -15.489 1.00 84.75 329 VAL A O 1
ATOM 2538 N N . ASP A 1 330 ? 22.287 8.508 -13.402 1.00 85.69 330 ASP A N 1
ATOM 2539 C CA . ASP A 1 330 ? 23.700 8.595 -13.791 1.00 85.69 330 ASP A CA 1
ATOM 2540 C C . ASP A 1 330 ? 24.1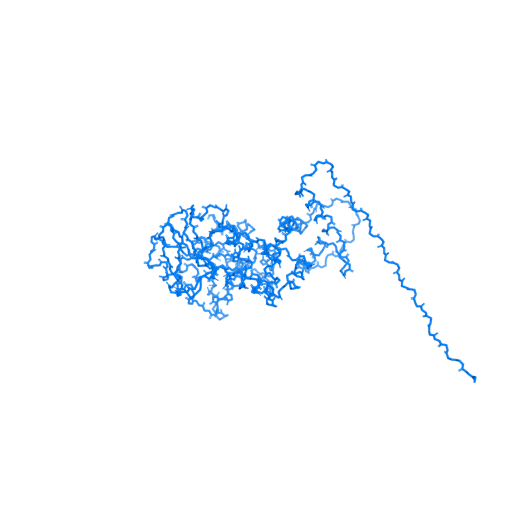55 7.334 -14.531 1.00 85.69 330 ASP A C 1
ATOM 2542 O O . ASP A 1 330 ? 24.818 7.401 -15.572 1.00 85.69 330 ASP A O 1
ATOM 2546 N N . LEU A 1 331 ? 23.732 6.162 -14.050 1.00 84.56 331 LEU A N 1
ATOM 2547 C CA . LEU A 1 331 ? 23.951 4.899 -14.747 1.00 84.56 331 LEU A CA 1
ATOM 2548 C C . LEU A 1 331 ? 23.286 4.897 -16.133 1.00 84.56 331 LEU A C 1
ATOM 2550 O O . LEU A 1 331 ? 23.886 4.432 -17.099 1.00 84.56 331 LEU A O 1
ATOM 2554 N N . LEU A 1 332 ? 22.062 5.417 -16.256 1.00 78.88 332 LEU A N 1
ATOM 2555 C CA . LEU A 1 332 ? 21.391 5.536 -17.553 1.00 78.88 332 LEU A CA 1
ATOM 2556 C C . LEU A 1 332 ? 22.110 6.502 -18.496 1.00 78.88 332 LEU A C 1
ATOM 2558 O O . LEU A 1 332 ? 22.223 6.217 -19.684 1.00 78.88 332 LEU A O 1
ATOM 2562 N N . SER A 1 333 ? 22.616 7.614 -17.966 1.00 77.69 333 SER A N 1
ATOM 2563 C CA . SER A 1 333 ? 23.291 8.657 -18.747 1.00 77.69 333 SER A CA 1
ATOM 2564 C C . SER A 1 333 ? 24.690 8.241 -19.207 1.00 77.69 333 SER A C 1
ATOM 2566 O O . SER A 1 333 ? 25.180 8.745 -20.213 1.00 77.69 333 SER A O 1
ATOM 2568 N N . SER A 1 334 ? 25.334 7.324 -18.481 1.00 77.38 334 SER A N 1
ATOM 2569 C CA . SER A 1 334 ? 26.668 6.791 -18.794 1.00 77.38 334 SER A CA 1
ATOM 2570 C C . SER A 1 334 ? 26.649 5.560 -19.705 1.00 77.38 334 SER A C 1
ATOM 2572 O O . SER A 1 334 ? 27.712 5.068 -20.089 1.00 77.38 334 SER A O 1
ATOM 2574 N N . ARG A 1 335 ? 25.469 5.045 -20.074 1.00 73.94 335 ARG A N 1
ATOM 2575 C CA . ARG A 1 335 ? 25.368 3.917 -21.005 1.00 73.94 335 ARG A CA 1
ATOM 2576 C C . ARG A 1 335 ? 25.537 4.376 -22.453 1.00 73.94 335 ARG A C 1
ATOM 2578 O O . ARG A 1 335 ? 24.701 5.097 -22.982 1.00 73.94 335 ARG A O 1
ATOM 2585 N N . ASP A 1 336 ? 26.555 3.822 -23.111 1.00 61.41 336 ASP A N 1
ATOM 2586 C CA . ASP A 1 336 ? 26.735 3.826 -24.578 1.00 61.41 336 ASP A CA 1
ATOM 2587 C C . ASP A 1 336 ? 25.780 2.854 -25.310 1.00 61.41 336 ASP A C 1
ATOM 2589 O O . ASP A 1 336 ? 25.745 2.778 -26.539 1.00 61.41 336 ASP A O 1
ATOM 2593 N N . ASP A 1 337 ? 25.029 2.057 -24.552 1.00 57.03 337 ASP A N 1
ATOM 2594 C CA . ASP A 1 337 ? 24.333 0.873 -25.038 1.00 57.03 337 ASP A CA 1
ATOM 2595 C C . ASP A 1 337 ? 22.950 1.197 -25.638 1.00 57.03 337 ASP A C 1
ATOM 2597 O O . ASP A 1 337 ? 22.065 1.735 -24.970 1.00 57.03 337 ASP A O 1
ATOM 2601 N N . GLN A 1 338 ? 22.751 0.816 -26.905 1.00 52.72 338 GLN A N 1
ATOM 2602 C CA . GLN A 1 338 ? 21.535 1.038 -27.699 1.00 52.72 338 GLN A CA 1
ATOM 2603 C C . GLN A 1 338 ? 20.393 0.056 -27.382 1.00 52.72 338 GLN A C 1
ATOM 2605 O O . GLN A 1 338 ? 19.497 -0.130 -28.215 1.00 52.72 338 GLN A O 1
ATOM 2610 N N . SER A 1 339 ? 20.397 -0.608 -26.219 1.00 54.72 339 SER A N 1
ATOM 2611 C CA . SER A 1 339 ? 19.308 -1.519 -25.853 1.00 54.72 339 SER A CA 1
ATOM 2612 C C . SER A 1 339 ? 17.972 -0.770 -25.940 1.00 54.72 339 SER A C 1
ATOM 2614 O O . SER A 1 339 ? 17.726 0.173 -25.184 1.00 54.72 339 SER A O 1
ATOM 2616 N N . ARG A 1 340 ? 17.108 -1.165 -26.883 1.00 56.16 340 ARG A N 1
ATOM 2617 C CA . ARG A 1 340 ? 15.890 -0.409 -27.228 1.00 56.16 340 ARG A CA 1
ATOM 2618 C C . ARG A 1 340 ? 14.860 -0.349 -26.095 1.00 56.16 340 ARG A C 1
ATOM 2620 O O . ARG A 1 340 ? 13.932 0.450 -26.184 1.00 56.16 340 ARG A O 1
ATOM 2627 N N . ASN A 1 341 ? 15.009 -1.162 -25.046 1.00 72.12 341 ASN A N 1
ATOM 2628 C CA . ASN A 1 341 ? 14.085 -1.198 -23.920 1.00 72.12 341 ASN A CA 1
ATOM 2629 C C . ASN A 1 341 ? 14.815 -1.145 -22.566 1.00 72.12 341 ASN A C 1
ATOM 2631 O O . ASN A 1 341 ? 15.331 -2.141 -22.063 1.00 72.12 341 ASN A O 1
ATOM 2635 N N . LEU A 1 342 ? 14.806 0.042 -21.955 1.00 71.50 342 LEU A N 1
ATOM 2636 C CA . LEU A 1 342 ? 15.358 0.308 -20.622 1.00 71.50 342 LEU A CA 1
ATOM 2637 C C . LEU A 1 342 ? 14.786 -0.615 -19.542 1.00 71.50 342 LEU A C 1
ATOM 2639 O O . LEU A 1 342 ? 15.501 -0.996 -18.617 1.00 71.50 342 LEU A O 1
ATOM 2643 N N . ARG A 1 343 ? 13.505 -0.981 -19.662 1.00 72.94 343 ARG A N 1
ATOM 2644 C CA . ARG A 1 343 ? 12.835 -1.849 -18.695 1.00 72.94 343 ARG A CA 1
ATOM 2645 C C . ARG A 1 343 ? 13.480 -3.229 -18.658 1.00 72.94 343 ARG A C 1
ATOM 2647 O O . ARG A 1 343 ? 13.795 -3.704 -17.575 1.00 72.94 343 ARG A O 1
ATOM 2654 N N . ASP A 1 344 ? 13.705 -3.823 -19.825 1.00 78.00 344 ASP A N 1
ATOM 2655 C CA . ASP A 1 344 ? 14.255 -5.176 -19.939 1.00 78.00 344 ASP A CA 1
ATOM 2656 C C . ASP A 1 344 ? 15.685 -5.209 -19.401 1.00 78.00 344 ASP A C 1
ATOM 2658 O O . ASP A 1 344 ? 16.056 -6.112 -18.654 1.00 78.00 344 ASP A O 1
ATOM 2662 N N . TRP A 1 345 ? 16.461 -4.157 -19.680 1.00 82.31 345 TRP A N 1
ATOM 2663 C CA . TRP A 1 345 ? 17.804 -4.042 -19.129 1.00 82.31 345 TRP A CA 1
ATOM 2664 C C . TRP A 1 345 ? 17.806 -3.963 -17.601 1.00 82.31 345 TRP A C 1
ATOM 2666 O O . TRP A 1 345 ? 18.583 -4.675 -16.966 1.00 82.31 345 TRP A O 1
ATOM 2676 N N . PHE A 1 346 ? 16.945 -3.132 -17.001 1.00 82.56 346 PHE A N 1
ATOM 2677 C CA . PHE A 1 346 ? 16.835 -3.061 -15.543 1.00 82.56 346 PHE A CA 1
ATOM 2678 C C . PHE A 1 346 ? 16.359 -4.384 -14.953 1.00 82.56 346 PHE A C 1
ATOM 2680 O O . PHE A 1 346 ? 16.927 -4.833 -13.969 1.00 82.56 346 PHE A O 1
ATOM 2687 N N . SER A 1 347 ? 15.381 -5.046 -15.569 1.00 80.94 347 SER A N 1
ATOM 2688 C CA . SER A 1 347 ? 14.936 -6.366 -15.123 1.00 80.94 347 SER A CA 1
ATOM 2689 C C . SER A 1 347 ? 16.050 -7.416 -15.176 1.00 80.94 347 SER A C 1
ATOM 2691 O O . SER A 1 347 ? 16.095 -8.268 -14.298 1.00 80.94 347 SER A O 1
ATOM 2693 N N . ALA A 1 348 ? 16.963 -7.340 -16.148 1.00 82.00 348 ALA A N 1
ATOM 2694 C CA . ALA A 1 348 ? 18.089 -8.267 -16.261 1.00 82.00 348 ALA A CA 1
ATOM 2695 C C . ALA A 1 348 ? 19.277 -7.918 -15.343 1.00 82.00 348 ALA A C 1
ATOM 2697 O O . ALA A 1 348 ? 19.956 -8.812 -14.851 1.00 82.00 348 ALA A O 1
ATOM 2698 N N . ASN A 1 349 ? 19.555 -6.629 -15.121 1.00 83.69 349 ASN A N 1
ATOM 2699 C CA . ASN A 1 349 ? 20.786 -6.180 -14.454 1.00 83.69 349 ASN A CA 1
ATOM 2700 C C . ASN A 1 349 ? 20.577 -5.676 -13.024 1.00 83.69 349 ASN A C 1
ATOM 2702 O O . ASN A 1 349 ? 21.537 -5.631 -12.259 1.00 83.69 349 ASN A O 1
ATOM 2706 N N . LEU A 1 350 ? 19.364 -5.235 -12.693 1.00 88.19 350 LEU A N 1
ATOM 2707 C CA . LEU A 1 350 ? 18.966 -4.633 -11.418 1.00 88.19 350 LEU A CA 1
ATOM 2708 C C . LEU A 1 350 ? 17.526 -5.064 -11.054 1.00 88.19 350 LEU A C 1
ATOM 2710 O O . LEU A 1 350 ? 16.645 -4.204 -10.924 1.00 88.19 350 LEU A O 1
ATOM 2714 N N . PRO A 1 351 ? 17.259 -6.383 -10.948 1.00 84.62 351 PRO A N 1
ATOM 2715 C CA . PRO A 1 351 ? 15.902 -6.925 -10.814 1.00 84.62 351 PRO A CA 1
ATOM 2716 C C . PRO A 1 351 ? 15.163 -6.452 -9.553 1.00 84.62 351 PRO A C 1
ATOM 2718 O O . PRO A 1 351 ? 13.935 -6.322 -9.576 1.00 84.62 351 PRO A O 1
ATOM 2721 N N . ASP A 1 352 ? 15.908 -6.170 -8.487 1.00 88.75 352 ASP A N 1
ATOM 2722 C CA . ASP A 1 352 ? 15.431 -5.811 -7.152 1.00 88.75 352 ASP A CA 1
ATOM 2723 C C . ASP A 1 352 ? 16.330 -4.732 -6.510 1.00 88.75 352 ASP A C 1
ATOM 2725 O O . ASP A 1 352 ? 17.283 -4.234 -7.131 1.00 88.75 352 ASP A O 1
ATOM 2729 N N . LEU A 1 353 ? 15.999 -4.312 -5.283 1.00 88.75 353 LEU A N 1
ATOM 2730 C CA . LEU A 1 353 ? 16.752 -3.260 -4.596 1.00 88.75 353 LEU A CA 1
ATOM 2731 C C . LEU A 1 353 ? 18.081 -3.738 -4.006 1.00 88.75 353 LEU A C 1
ATOM 2733 O O . LEU A 1 353 ? 18.974 -2.910 -3.806 1.00 88.75 353 LEU A O 1
ATOM 2737 N N . ASP A 1 354 ? 18.248 -5.032 -3.744 1.00 88.62 354 ASP A N 1
ATOM 2738 C CA . ASP A 1 354 ? 19.512 -5.578 -3.253 1.00 88.62 354 ASP A CA 1
ATOM 2739 C C . ASP A 1 354 ? 20.577 -5.578 -4.358 1.00 88.62 354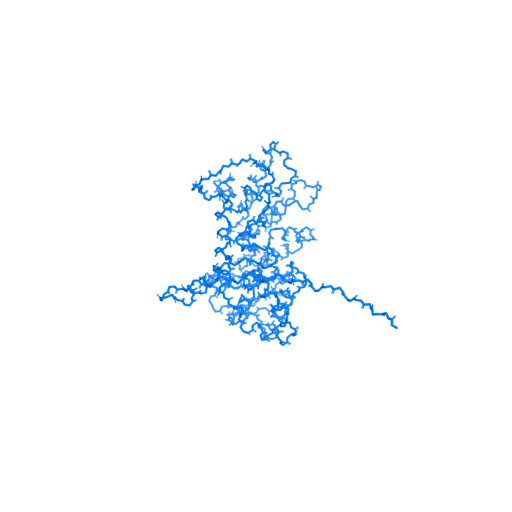 ASP A C 1
ATOM 2741 O O . ASP A 1 354 ? 21.687 -5.079 -4.138 1.00 88.62 354 ASP A O 1
ATOM 2745 N N . ALA A 1 355 ? 20.216 -6.001 -5.573 1.00 86.88 355 ALA A N 1
ATOM 2746 C CA . ALA A 1 355 ? 21.057 -5.873 -6.761 1.00 86.88 355 ALA A CA 1
ATOM 2747 C C . ALA A 1 355 ? 21.364 -4.398 -7.075 1.00 86.88 355 ALA A C 1
ATOM 2749 O O . ALA A 1 355 ? 22.505 -4.034 -7.381 1.00 86.88 355 ALA A O 1
ATOM 2750 N N . ALA A 1 356 ? 20.359 -3.519 -6.951 1.00 86.56 356 ALA A N 1
ATOM 2751 C CA . ALA A 1 356 ? 20.549 -2.079 -7.115 1.00 86.56 356 ALA A CA 1
ATOM 2752 C C . ALA A 1 356 ? 21.527 -1.515 -6.082 1.00 86.56 356 ALA A C 1
ATOM 2754 O O . ALA A 1 356 ? 22.410 -0.738 -6.437 1.00 86.56 356 ALA A O 1
ATOM 2755 N N . ARG A 1 357 ? 21.429 -1.931 -4.817 1.00 86.56 357 ARG A N 1
ATOM 2756 C CA . ARG A 1 357 ? 22.359 -1.513 -3.767 1.00 86.56 357 ARG A CA 1
ATOM 2757 C C . ARG A 1 357 ? 23.797 -1.894 -4.098 1.00 86.56 357 ARG A C 1
ATOM 2759 O O . ARG A 1 357 ? 24.683 -1.056 -3.946 1.00 86.56 357 ARG A O 1
ATOM 2766 N N . GLU A 1 358 ? 24.029 -3.135 -4.507 1.00 85.44 358 GLU A N 1
ATOM 2767 C CA . GLU A 1 358 ? 25.374 -3.634 -4.799 1.00 85.44 358 GLU A CA 1
ATOM 2768 C C . GLU A 1 358 ? 26.016 -2.877 -5.967 1.00 85.44 358 GLU A C 1
ATOM 2770 O O . GLU A 1 358 ? 27.171 -2.445 -5.885 1.00 85.44 358 GLU A O 1
ATOM 2775 N N . ARG A 1 359 ? 25.241 -2.664 -7.035 1.00 84.31 359 ARG A N 1
ATOM 2776 C CA . ARG A 1 359 ? 25.737 -2.073 -8.279 1.00 84.31 359 ARG A CA 1
ATOM 2777 C C . ARG A 1 359 ? 25.777 -0.547 -8.264 1.00 84.31 359 ARG A C 1
ATOM 2779 O O . ARG A 1 359 ? 26.746 0.029 -8.748 1.00 84.31 359 ARG A O 1
ATOM 2786 N N . LEU A 1 360 ? 24.731 0.104 -7.756 1.00 84.56 360 LEU A N 1
ATOM 2787 C CA . LEU A 1 360 ? 24.597 1.566 -7.767 1.00 84.56 360 LEU A CA 1
ATOM 2788 C C . LEU A 1 360 ? 25.254 2.223 -6.550 1.00 84.56 360 LEU A C 1
ATOM 2790 O O . LEU A 1 360 ? 25.557 3.409 -6.597 1.00 84.56 360 LEU A O 1
ATOM 2794 N N . ARG A 1 361 ? 25.443 1.468 -5.457 1.00 83.50 361 ARG A N 1
ATOM 2795 C CA . ARG A 1 361 ? 25.890 1.977 -4.149 1.00 83.50 361 ARG A CA 1
ATOM 2796 C C . ARG A 1 361 ? 25.156 3.262 -3.713 1.00 83.50 361 ARG A C 1
ATOM 2798 O O . ARG A 1 361 ? 25.787 4.190 -3.228 1.00 83.50 361 ARG A O 1
ATOM 2805 N N . PRO A 1 362 ? 23.815 3.331 -3.802 1.00 70.56 362 PRO A N 1
ATOM 2806 C CA . PRO A 1 362 ? 23.074 4.565 -3.531 1.00 70.56 362 PRO A CA 1
ATOM 2807 C C . PRO A 1 362 ? 23.000 4.901 -2.029 1.00 70.56 362 PRO A C 1
ATOM 2809 O O . PRO A 1 362 ? 22.438 5.920 -1.639 1.00 70.56 362 PRO A O 1
ATOM 2812 N N . TRP A 1 363 ? 23.525 4.027 -1.165 1.00 71.06 363 TRP A N 1
ATOM 2813 C CA . TRP A 1 363 ? 23.520 4.180 0.292 1.00 71.06 363 TRP A CA 1
ATOM 2814 C C . TRP A 1 363 ? 24.904 4.479 0.880 1.00 71.06 363 TRP A C 1
ATOM 2816 O O . TRP A 1 363 ? 25.018 4.505 2.105 1.00 71.06 363 TRP A O 1
ATOM 2826 N N . SER A 1 364 ? 25.945 4.593 0.043 1.00 59.56 364 SER A N 1
ATOM 2827 C CA . SER A 1 364 ? 27.330 4.811 0.492 1.00 59.56 364 SER A CA 1
ATOM 2828 C C . SER A 1 364 ? 27.654 6.261 0.803 1.00 59.56 364 SER A C 1
ATOM 2830 O O . SER A 1 364 ? 27.091 7.134 0.106 1.00 59.56 364 SER A O 1
#

Secondary structure (DSSP, 8-state):
----PPPPPPPPPPPPPPPPPPPPPTT--HHHHHHHHHHHHHHSPPTTT---HHHHHHHTS-------------S-PPPPHHHHHHHHHHHHHHHHHSSPPPHHHHHHHHHTT-HHHHHHHHHTT-HHHHHHHHHHHHHHHSS-B-S-HHHHHHHHHHHHHHHTSS-HHHHHHHHHHHHHHHHHHHHS-BPTT--EEEEEETTPPEE-STT-EE--TTSSEEEEEEEBTTS-EEEEEEES-HHHHHHHHHH-SHHHHHHHHHHHTSTTTEEEEEEES--TTGGGGG-BSSTT-SS-BHHHHHHHTT--EEETTEEE-HHHHHHHHHHHHHHHHT-----S-HHHHHHHH--SHHHHHHHH-TT-

Solvent-accessible surface area (backbone atoms only — not comparable to full-atom values): 20501 Å² total; per-residue (Å²): 141,83,88,82,86,79,83,84,85,78,84,76,82,79,79,82,79,79,80,80,80,81,80,77,68,92,85,61,50,74,62,56,47,50,52,51,52,49,50,53,53,35,64,42,52,38,92,87,78,69,38,25,50,61,58,46,52,54,64,70,41,82,78,77,88,69,92,78,90,74,93,76,89,80,82,90,73,76,77,50,83,66,50,62,50,41,51,50,51,48,56,50,44,50,68,47,52,71,62,75,65,45,70,65,55,52,52,55,25,47,81,70,76,36,37,74,47,51,50,54,47,52,75,68,62,43,41,66,61,41,35,24,47,39,22,42,47,52,42,72,70,61,78,34,61,37,64,51,75,66,52,52,52,50,53,51,52,50,46,52,48,30,59,59,42,93,49,67,68,48,18,45,37,44,28,32,45,29,44,51,54,35,45,40,76,73,68,63,51,45,23,87,87,36,15,35,31,65,69,32,39,30,87,46,77,36,50,27,40,96,86,43,70,48,56,43,49,70,21,68,62,33,48,33,37,34,38,31,58,87,75,28,39,39,43,32,45,61,28,46,30,30,48,56,47,35,58,47,45,60,75,46,58,63,60,63,54,22,44,47,54,42,21,66,76,39,62,88,47,32,42,54,36,40,37,20,66,36,27,58,52,47,66,29,32,69,34,61,57,43,94,90,39,96,77,45,31,42,50,50,64,32,40,82,62,64,36,31,35,33,36,39,93,45,80,32,46,34,71,49,48,48,36,43,50,50,38,52,52,51,54,59,72,70,53,89,68,80,69,92,49,67,64,61,51,38,56,74,73,37,41,32,59,68,51,35,42,74,74,53,45,41,86,116

Mean predicted aligned error: 13.13 Å